Protein 8QZU (pdb70)

Foldseek 3Di:
DDWAWDDQPQKTKIKDWAADEAEEEEAEAQLDFQCVQPVVLVVVPRDYHGYMTIDFFLDDPMDGDLDQDDLVSRLVSSVRRCVVVVRFQHEYEAAELRLCSVLLNLLPVVRNYAAYEYALYAQAQPDPLQLVVLVVVLVCLVPPQLVVLVVCVVQFKDPVLVVVCPPVRSVVSSVCSVPPGSSSSSSSRSVCRHPGGCLVSQLRHDHAYEYEAEPRERNRHCVRSVVSQVRHPPYHYDYDPIYSSCCVSPVPVVSVVCCVRPVDD

Structure (mmCIF, N/CA/C/O backbone):
data_8QZU
#
_entry.id   8QZU
#
_cell.length_a   48.830
_cell.length_b   68.540
_cell.length_c   75.480
_cell.angle_alpha   90.00
_cell.angle_beta   98.11
_cell.angle_gamma   90.00
#
_symmetry.space_group_name_H-M   'C 1 2 1'
#
loop_
_entity.id
_entity.type
_entity.pdbx_description
1 polymer Carboxylesterase
2 non-polymer 'ACETATE ION'
3 water water
#
loop_
_atom_site.group_PDB
_atom_site.id
_atom_site.type_symbol
_atom_site.label_atom_id
_atom_site.label_alt_id
_atom_site.label_comp_id
_atom_site.label_asym_id
_atom_site.label_entity_id
_atom_site.label_seq_id
_atom_site.pdbx_PDB_ins_code
_atom_site.Cartn_x
_atom_site.Cartn_y
_atom_site.Cartn_z
_atom_site.occupancy
_atom_site.B_iso_or_equiv
_atom_site.auth_seq_id
_atom_site.auth_comp_id
_atom_site.auth_asym_id
_atom_site.auth_atom_id
_atom_site.pdbx_PDB_model_num
ATOM 1 N N . GLY A 1 3 ? 25.654 -1.172 28.004 1.00 28.93 3 GLY A N 1
ATOM 2 C CA . GLY A 1 3 ? 24.255 -1.571 28.056 1.00 28.86 3 GLY A CA 1
ATOM 3 C C . GLY A 1 3 ? 24.108 -2.910 28.776 1.00 27.37 3 GLY A C 1
ATOM 4 O O . GLY A 1 3 ? 25.118 -3.530 29.096 1.00 30.73 3 GLY A O 1
ATOM 5 N N . SER A 1 4 ? 22.863 -3.344 29.026 1.00 25.55 4 SER A N 1
ATOM 6 C CA . SER A 1 4 ? 22.612 -4.660 29.586 1.00 28.63 4 SER A CA 1
ATOM 7 C C . SER A 1 4 ? 21.370 -5.318 28.965 1.00 27.42 4 SER A C 1
ATOM 8 O O . SER A 1 4 ? 20.441 -4.642 28.515 1.00 21.36 4 SER A O 1
ATOM 11 N N . MET A 1 5 ? 21.413 -6.661 28.934 1.00 29.71 5 MET A N 1
ATOM 12 C CA . MET A 1 5 ? 20.272 -7.532 28.659 1.00 27.86 5 MET A CA 1
ATOM 13 C C . MET A 1 5 ? 19.850 -8.091 30.006 1.00 26.13 5 MET A C 1
ATOM 14 O O . MET A 1 5 ? 20.681 -8.586 30.768 1.00 26.96 5 MET A O 1
ATOM 19 N N . ASN A 1 6 ? 18.558 -8.043 30.286 1.00 23.52 6 ASN A N 1
ATOM 20 C CA . ASN A 1 6 ? 18.043 -8.426 31.594 1.00 22.74 6 ASN A CA 1
ATOM 21 C C . ASN A 1 6 ? 16.771 -9.228 31.427 1.00 23.40 6 ASN A C 1
ATOM 22 O O . ASN A 1 6 ? 16.251 -9.290 30.321 1.00 22.26 6 ASN A O 1
ATOM 27 N N . LYS A 1 7 ? 16.324 -9.836 32.529 1.00 22.62 7 LYS A N 1
ATOM 28 C CA . LYS A 1 7 ? 15.087 -10.597 32.566 1.00 25.19 7 LYS A CA 1
ATOM 29 C C . LYS A 1 7 ? 14.317 -10.244 33.835 1.00 24.60 7 LYS A C 1
ATOM 30 O O . LYS A 1 7 ? 14.906 -9.976 34.886 1.00 26.56 7 LYS A O 1
ATOM 36 N N . VAL A 1 8 ? 12.999 -10.246 33.711 1.00 21.07 8 VAL A N 1
ATOM 37 C CA . VAL A 1 8 ? 12.090 -10.120 34.839 1.00 20.87 8 VAL A CA 1
ATOM 38 C C . VAL A 1 8 ? 10.932 -11.113 34.692 1.00 23.74 8 VAL A C 1
ATOM 39 O O . VAL A 1 8 ? 10.402 -11.268 33.584 1.00 22.18 8 VAL A O 1
ATOM 43 N N . LYS A 1 9 ? 10.627 -11.867 35.778 1.00 24.76 9 LYS A N 1
ATOM 44 C CA . LYS A 1 9 ? 9.524 -12.808 35.691 1.00 26.20 9 LYS A CA 1
ATOM 45 C C . LYS A 1 9 ? 8.194 -12.074 35.857 1.00 25.02 9 LYS A C 1
ATOM 46 O O . LYS A 1 9 ? 8.030 -11.264 36.757 1.00 25.09 9 LYS A O 1
ATOM 52 N N . VAL A 1 10 ? 7.247 -12.340 34.942 1.00 23.16 10 VAL A N 1
ATOM 53 C CA . VAL A 1 10 ? 5.935 -11.723 34.978 1.00 23.38 10 VAL A CA 1
ATOM 54 C C . VAL A 1 10 ? 4.915 -12.827 34.719 1.00 24.49 10 VAL A C 1
ATOM 55 O O . VAL A 1 10 ? 4.775 -13.277 33.591 1.00 22.50 10 VAL A O 1
ATOM 59 N N . GLY A 1 11 ? 4.301 -13.353 35.805 1.00 27.04 11 GLY A N 1
ATOM 60 C CA . GLY A 1 11 ? 3.482 -14.564 35.730 1.00 30.50 11 GLY A CA 1
ATOM 61 C C . GLY A 1 11 ? 4.250 -15.732 35.100 1.00 36.82 11 GLY A C 1
ATOM 62 O O . GLY A 1 11 ? 5.343 -16.075 35.564 1.00 37.57 11 GLY A O 1
ATOM 63 N N . ASP A 1 12 ? 3.742 -16.302 34.019 1.00 37.64 12 ASP A N 1
ATOM 64 C CA . ASP A 1 12 ? 4.444 -17.432 33.357 1.00 57.76 12 ASP A CA 1
ATOM 65 C C . ASP A 1 12 ? 5.549 -16.972 32.402 1.00 34.49 12 ASP A C 1
ATOM 66 O O . ASP A 1 12 ? 6.184 -17.841 31.794 1.00 35.78 12 ASP A O 1
ATOM 71 N N . ALA A 1 13 ? 5.793 -15.662 32.287 1.00 27.81 13 ALA A N 1
ATOM 72 C CA . ALA A 1 13 ? 6.732 -15.189 31.268 1.00 21.75 13 ALA A CA 1
ATOM 73 C C . ALA A 1 13 ? 8.059 -14.792 31.909 1.00 19.51 13 ALA A C 1
ATOM 74 O O . ALA A 1 13 ? 8.068 -14.273 33.024 1.00 25.41 13 ALA A O 1
ATOM 76 N N . GLN A 1 14 ? 9.146 -15.008 31.152 1.00 20.62 14 GLN A N 1
ATOM 77 C CA . GLN A 1 14 ? 10.477 -14.471 31.501 1.00 23.76 14 GLN A CA 1
ATOM 78 C C . GLN A 1 14 ? 10.664 -13.348 30.468 1.00 18.61 14 GLN A C 1
ATOM 79 O O . GLN A 1 14 ? 10.959 -13.665 29.313 1.00 20.53 14 GLN A O 1
ATOM 85 N N . VAL A 1 15 ? 10.490 -12.117 30.900 1.00 19.69 15 VAL A N 1
ATOM 86 C CA . VAL A 1 15 ? 10.477 -10.980 30.011 1.00 17.64 15 VAL A CA 1
ATOM 87 C C . VAL A 1 15 ? 11.887 -10.417 29.840 1.00 16.67 15 VAL A C 1
ATOM 88 O O . VAL A 1 15 ? 12.505 -9.973 30.810 1.00 20.40 15 VAL A O 1
ATOM 92 N N . SER A 1 16 ? 12.402 -10.504 28.604 1.00 18.28 16 SER A N 1
ATOM 93 C CA . SER A 1 16 ? 13.695 -9.953 28.246 1.00 17.61 16 SER A CA 1
ATOM 94 C C . SER A 1 16 ? 13.583 -8.457 27.995 1.00 16.66 16 SER A C 1
ATOM 95 O O . SER A 1 16 ? 12.611 -8.021 27.390 1.00 17.29 16 SER A O 1
ATOM 98 N N . TYR A 1 17 ? 14.543 -7.693 28.516 1.00 16.25 17 TYR A N 1
ATOM 99 C CA . TYR A 1 17 ? 14.577 -6.267 28.236 1.00 16.12 17 TYR A CA 1
ATOM 100 C C . TYR A 1 17 ? 16.005 -5.750 28.252 1.00 16.35 17 TYR A C 1
ATOM 101 O O . TYR A 1 17 ? 16.867 -6.253 28.953 1.00 17.72 17 TYR A O 1
ATOM 110 N N . CYS A 1 18 ? 16.218 -4.740 27.405 1.00 15.21 18 CYS A N 1
ATOM 111 C CA . CYS A 1 18 ? 17.484 -4.029 27.310 1.00 16.12 18 CYS A CA 1
ATOM 112 C C . CYS A 1 18 ? 17.429 -2.736 28.132 1.00 15.87 18 CYS A C 1
ATOM 113 O O . CYS A 1 18 ? 16.374 -2.108 28.187 1.00 14.54 18 CYS A O 1
ATOM 116 N N . ILE A 1 19 ? 18.572 -2.344 28.716 1.00 15.85 19 ILE A N 1
ATOM 117 C CA . ILE A 1 19 ? 18.750 -1.035 29.316 1.00 14.78 19 ILE A CA 1
ATOM 118 C C . ILE A 1 19 ? 20.009 -0.407 28.709 1.00 14.93 19 ILE A C 1
ATOM 119 O O . ILE A 1 19 ? 21.059 -1.042 28.695 1.00 17.47 19 ILE A O 1
ATOM 124 N N . ASP A 1 20 ? 19.912 0.844 28.257 1.00 14.91 20 ASP A N 1
ATOM 125 C CA . ASP A 1 20 ? 21.065 1.516 27.675 1.00 15.97 20 ASP A CA 1
ATOM 126 C C . ASP A 1 20 ? 20.923 3.004 27.975 1.00 15.58 20 ASP A C 1
ATOM 127 O O . ASP A 1 20 ? 19.841 3.557 27.918 1.00 18.89 20 ASP A O 1
ATOM 132 N N . GLY A 1 21 ? 22.018 3.689 28.230 1.00 15.68 21 GLY A N 1
ATOM 133 C CA . GLY A 1 21 ? 21.945 5.123 28.364 1.00 16.03 21 GLY A CA 1
ATOM 134 C C . GLY A 1 21 ? 21.930 5.604 29.804 1.00 16.62 21 GLY A C 1
ATOM 135 O O . GLY A 1 21 ? 22.091 4.832 30.744 1.00 20.19 21 GLY A O 1
ATOM 136 N N . LYS A 1 22 ? 21.671 6.896 29.903 1.00 15.95 22 LYS A N 1
ATOM 137 C CA . LYS A 1 22 ? 21.701 7.602 31.197 1.00 17.56 22 LYS A CA 1
ATOM 138 C C . LYS A 1 22 ? 20.738 8.771 31.063 1.00 16.82 22 LYS A C 1
ATOM 139 O O . LYS A 1 22 ? 20.583 9.307 29.942 1.00 17.63 22 LYS A O 1
ATOM 145 N N . GLY A 1 23 ? 20.079 9.141 32.147 1.00 18.69 23 GLY A N 1
ATOM 146 C CA . GLY A 1 23 ? 19.081 10.180 32.142 1.00 18.40 23 GLY A CA 1
ATOM 147 C C . GLY A 1 23 ? 17.701 9.662 32.509 1.00 16.20 23 GLY A C 1
ATOM 148 O O . GLY A 1 23 ? 17.541 8.510 32.877 1.00 17.52 23 GLY A O 1
ATOM 149 N N . PRO A 1 24 ? 16.675 10.512 32.324 1.00 17.55 24 PRO A N 1
ATOM 150 C CA . PRO A 1 24 ? 15.304 10.130 32.584 1.00 18.23 24 PRO A CA 1
ATOM 151 C C . PRO A 1 24 ? 14.834 8.998 31.671 1.00 15.91 24 PRO A C 1
ATOM 152 O O . PRO A 1 24 ? 15.367 8.732 30.596 1.00 15.98 24 PRO A O 1
ATOM 156 N N . GLY A 1 25 ? 13.795 8.312 32.121 1.00 16.32 25 GLY A N 1
ATOM 157 C CA . GLY A 1 25 ? 13.390 7.063 31.481 1.00 15.24 25 GLY A CA 1
ATOM 158 C C . GLY A 1 25 ? 12.653 7.260 30.153 1.00 13.87 25 GLY A C 1
ATOM 159 O O . GLY A 1 25 ? 11.770 8.086 30.030 1.00 14.44 25 GLY A O 1
ATOM 160 N N . LEU A 1 26 ? 12.996 6.388 29.205 1.00 12.49 26 LEU A N 1
ATOM 161 C CA . LEU A 1 26 ? 12.324 6.305 27.917 1.00 13.14 26 LEU A CA 1
ATOM 162 C C . LEU A 1 26 ? 12.087 4.830 27.644 1.00 13.15 26 LEU A C 1
ATOM 163 O O . LEU A 1 26 ? 13.053 4.085 27.501 1.00 14.93 26 LEU A O 1
ATOM 168 N N . VAL A 1 27 ? 10.818 4.429 27.572 1.00 12.70 27 VAL A N 1
ATOM 169 C CA . VAL A 1 27 ? 10.461 3.038 27.354 1.00 14.08 27 VAL A CA 1
ATOM 170 C C . VAL A 1 27 ? 9.895 2.911 25.922 1.00 12.42 27 VAL A C 1
ATOM 171 O O . VAL A 1 27 ? 8.939 3.565 25.632 1.00 13.64 27 VAL A O 1
ATOM 175 N N . LEU A 1 28 ? 10.553 2.045 25.140 1.00 12.28 28 LEU A N 1
ATOM 176 C CA . LEU A 1 28 ? 10.205 1.849 23.722 1.00 12.89 28 LEU A CA 1
ATOM 177 C C . LEU A 1 28 ? 9.505 0.498 23.560 1.00 13.75 28 LEU A C 1
ATOM 178 O O . LEU A 1 28 ? 10.030 -0.512 23.996 1.00 11.91 28 LEU A O 1
ATOM 183 N N . VAL A 1 29 ? 8.304 0.520 22.967 1.00 12.48 29 VAL A N 1
ATOM 184 C CA . VAL A 1 29 ? 7.463 -0.646 22.872 1.00 12.48 29 VAL A CA 1
ATOM 185 C C . VAL A 1 29 ? 7.275 -0.990 21.389 1.00 11.13 29 VAL A C 1
ATOM 186 O O . VAL A 1 29 ? 6.613 -0.258 20.664 1.00 12.47 29 VAL A O 1
ATOM 190 N N . HIS A 1 30 ? 7.748 -2.173 21.029 1.00 12.48 30 HIS A N 1
ATOM 191 C CA . HIS A 1 30 ? 7.687 -2.649 19.649 1.00 13.56 30 HIS A CA 1
ATOM 192 C C . HIS A 1 30 ? 6.276 -3.060 19.234 1.00 12.31 30 HIS A C 1
ATOM 193 O O . HIS A 1 30 ? 5.359 -3.155 20.038 1.00 11.60 30 HIS A O 1
ATOM 200 N N . GLY A 1 31 ? 6.145 -3.321 17.909 1.00 12.41 31 GLY A N 1
ATOM 201 C CA . GLY A 1 31 ? 4.908 -3.789 17.334 1.00 12.90 31 GLY A CA 1
ATOM 202 C C . GLY A 1 31 ? 4.981 -5.238 16.887 1.00 12.45 31 GLY A C 1
ATOM 203 O O . GLY A 1 31 ? 5.846 -5.993 17.323 1.00 12.67 31 GLY A O 1
ATOM 204 N N . THR A 1 32 ? 4.027 -5.589 16.007 1.00 12.31 32 THR A N 1
ATOM 205 C CA . THR A 1 32 ? 3.807 -6.963 15.611 1.00 12.37 32 THR A CA 1
ATOM 206 C C . THR A 1 32 ? 4.999 -7.504 14.839 1.00 12.47 32 THR A C 1
ATOM 207 O O . THR A 1 32 ? 5.400 -6.948 13.817 1.00 13.56 32 THR A O 1
ATOM 211 N N . GLY A 1 33 ? 5.563 -8.618 15.300 1.00 13.06 33 GLY A N 1
ATOM 212 C CA . GLY A 1 33 ? 6.697 -9.229 14.647 1.00 14.02 33 GLY A CA 1
ATOM 213 C C . GLY A 1 33 ? 8.028 -8.525 14.905 1.00 15.45 33 GLY A C 1
ATOM 214 O O . GLY A 1 33 ? 9.076 -9.001 14.482 1.00 19.42 33 GLY A O 1
ATOM 215 N N . GLY A 1 34 ? 7.990 -7.396 15.600 1.00 15.23 34 GLY A N 1
ATOM 216 C CA . GLY A 1 34 ? 9.179 -6.642 15.887 1.00 16.46 34 GLY A CA 1
ATOM 217 C C . GLY A 1 34 ? 9.809 -7.039 17.202 1.00 15.40 34 GLY A C 1
ATOM 218 O O . GLY A 1 34 ? 9.219 -7.781 17.979 1.00 16.01 34 GLY A O 1
ATOM 219 N N . ASP A 1 35 ? 10.985 -6.504 17.460 1.00 14.91 35 ASP A N 1
ATOM 220 C CA . ASP A 1 35 ? 11.601 -6.680 18.762 1.00 14.66 35 ASP A CA 1
ATOM 221 C C . ASP A 1 35 ? 12.467 -5.468 19.055 1.00 14.71 35 ASP A C 1
ATOM 222 O O . ASP A 1 35 ? 12.566 -4.534 18.261 1.00 14.93 35 ASP A O 1
ATOM 227 N N . SER A 1 36 ? 13.084 -5.486 20.224 1.00 15.48 36 SER A N 1
ATOM 228 C CA . SER A 1 36 ? 13.890 -4.409 20.734 1.00 15.73 36 SER A CA 1
ATOM 229 C C . SER A 1 36 ? 15.027 -4.027 19.790 1.00 15.93 36 SER A C 1
ATOM 230 O O . SER A 1 36 ? 15.360 -2.858 19.662 1.00 17.38 36 SER A O 1
ATOM 233 N N . GLU A 1 37 ? 15.610 -5.027 19.143 1.00 14.32 37 GLU A N 1
ATOM 234 C CA . GLU A 1 37 ? 16.727 -4.778 18.239 1.00 16.29 37 GLU A CA 1
ATOM 235 C C . GLU A 1 37 ? 16.243 -4.271 16.877 1.00 15.37 37 GLU A C 1
ATOM 236 O O . GLU A 1 37 ? 16.740 -3.268 16.399 1.00 16.71 37 GLU A O 1
ATOM 242 N N . THR A 1 38 ? 15.296 -4.979 16.240 1.00 16.60 38 THR A N 1
ATOM 243 C CA . THR A 1 38 ? 14.930 -4.662 14.876 1.00 17.08 38 THR A CA 1
ATOM 244 C C . THR A 1 38 ? 14.207 -3.325 14.849 1.00 16.72 38 THR A C 1
ATOM 245 O O . THR A 1 38 ? 14.290 -2.634 13.848 1.00 20.03 38 THR A O 1
ATOM 249 N N . ASN A 1 39 ? 13.499 -2.964 15.916 1.00 16.04 39 ASN A N 1
ATOM 250 C CA . ASN A 1 39 ? 12.708 -1.720 15.844 1.00 17.28 39 ASN A CA 1
ATOM 251 C C . ASN A 1 39 ? 13.523 -0.515 16.299 1.00 15.86 39 ASN A C 1
ATOM 252 O O . ASN A 1 39 ? 13.306 0.548 15.758 1.00 18.00 39 ASN A O 1
ATOM 257 N N . TRP A 1 40 ? 14.478 -0.712 17.217 1.00 15.19 40 TRP A N 1
ATOM 258 C CA . TRP A 1 40 ? 15.087 0.444 17.861 1.00 14.82 40 TRP A CA 1
ATOM 259 C C . TRP A 1 40 ? 16.610 0.452 17.843 1.00 15.53 40 TRP A C 1
ATOM 260 O O . TRP A 1 40 ? 17.203 1.477 18.178 1.00 16.56 40 TRP A O 1
ATOM 271 N N . GLY A 1 41 ? 17.252 -0.666 17.532 1.00 15.74 41 GLY A N 1
ATOM 272 C CA . GLY A 1 41 ? 18.684 -0.765 17.731 1.00 16.39 41 GLY A CA 1
ATOM 273 C C . GLY A 1 41 ? 19.466 0.321 16.995 1.00 16.66 41 GLY A C 1
ATOM 274 O O . GLY A 1 41 ? 20.422 0.880 17.504 1.00 18.77 41 GLY A O 1
ATOM 275 N N . HIS A 1 42 ? 19.055 0.632 15.765 1.00 16.06 42 HIS A N 1
ATOM 276 C CA . HIS A 1 42 ? 19.739 1.615 14.936 1.00 18.53 42 HIS A CA 1
ATOM 277 C C . HIS A 1 42 ? 19.569 3.050 15.462 1.00 17.75 42 HIS A C 1
ATOM 278 O O . HIS A 1 42 ? 20.362 3.923 15.084 1.00 21.01 42 HIS A O 1
ATOM 285 N N . LEU A 1 43 ? 18.550 3.297 16.291 1.00 16.96 43 LEU A N 1
ATOM 286 C CA . LEU A 1 43 ? 18.307 4.625 16.855 1.00 16.35 43 LEU A CA 1
ATOM 287 C C . LEU A 1 43 ? 19.150 4.881 18.101 1.00 16.39 43 LEU A C 1
ATOM 288 O O . LEU A 1 43 ? 19.255 6.032 18.499 1.00 17.22 43 LEU A O 1
ATOM 293 N N . MET A 1 44 ? 19.669 3.823 18.745 1.00 16.63 44 MET A N 1
ATOM 294 C CA . MET A 1 44 ? 20.206 3.948 20.083 1.00 16.02 44 MET A CA 1
ATOM 295 C C . MET A 1 44 ? 21.276 5.024 20.226 1.00 16.64 44 MET A C 1
ATOM 296 O O . MET A 1 44 ? 21.231 5.791 21.217 1.00 17.03 44 MET A O 1
ATOM 301 N N . PRO A 1 45 ? 22.242 5.166 19.299 1.00 18.02 45 PRO A N 1
ATOM 302 C CA . PRO A 1 45 ? 23.275 6.187 19.487 1.00 19.11 45 PRO A CA 1
ATOM 303 C C . PRO A 1 45 ? 22.748 7.609 19.609 1.00 18.73 45 PRO A C 1
ATOM 304 O O . PRO A 1 45 ? 23.405 8.493 20.167 1.00 21.47 45 PRO A O 1
ATOM 308 N N . ALA A 1 46 ? 21.556 7.830 19.068 1.00 19.02 46 ALA A N 1
ATOM 309 C CA . ALA A 1 46 ? 20.969 9.145 19.069 1.00 18.10 46 ALA A CA 1
ATOM 310 C C . ALA A 1 46 ? 20.035 9.386 20.237 1.00 16.58 46 ALA A C 1
ATOM 311 O O . ALA A 1 46 ? 19.481 10.476 20.333 1.00 18.49 46 ALA A O 1
ATOM 313 N N . LEU A 1 47 ? 19.821 8.380 21.090 1.00 15.99 47 LEU A N 1
ATOM 314 C CA . LEU A 1 47 ? 18.952 8.480 22.272 1.00 16.42 47 LEU A CA 1
ATOM 315 C C . LEU A 1 47 ? 19.707 8.381 23.600 1.00 14.46 47 LEU A C 1
ATOM 316 O O . LEU A 1 47 ? 19.244 8.938 24.583 1.00 15.49 47 LEU A O 1
ATOM 321 N N . THR A 1 48 ? 20.789 7.601 23.672 1.00 15.93 48 THR A N 1
ATOM 322 C CA . THR A 1 48 ? 21.302 7.181 24.968 1.00 16.20 48 THR A CA 1
ATOM 323 C C . THR A 1 48 ? 22.099 8.241 25.704 1.00 15.64 48 THR A C 1
ATOM 324 O O . THR A 1 48 ? 22.427 8.002 26.874 1.00 17.15 48 THR A O 1
ATOM 328 N N . ASN A 1 49 ? 22.370 9.381 25.102 1.00 16.08 49 ASN A N 1
ATOM 329 C CA . ASN A 1 49 ? 22.957 10.492 25.841 1.00 17.47 49 ASN A CA 1
ATOM 330 C C . ASN A 1 49 ? 21.905 11.356 26.516 1.00 16.54 49 ASN A C 1
ATOM 331 O O . ASN A 1 49 ? 22.271 12.101 27.425 1.00 22.06 49 ASN A O 1
ATOM 336 N N . ASP A 1 50 ? 20.622 11.192 26.214 1.00 16.26 50 ASP A N 1
ATOM 337 C CA . ASP A 1 50 ? 19.554 12.019 26.761 1.00 15.54 50 ASP A CA 1
ATOM 338 C C . ASP A 1 50 ? 18.589 11.225 27.656 1.00 14.58 50 ASP A C 1
ATOM 339 O O . ASP A 1 50 ? 17.926 11.829 28.484 1.00 17.43 50 ASP A O 1
ATOM 344 N N . TRP A 1 51 ? 18.506 9.910 27.485 1.00 14.23 51 TRP A N 1
ATOM 345 C CA . TRP A 1 51 ? 17.584 9.081 28.253 1.00 14.32 51 TRP A CA 1
ATOM 346 C C . TRP A 1 51 ? 18.249 7.784 28.640 1.00 13.74 51 TRP A C 1
ATOM 347 O O . TRP A 1 51 ? 19.121 7.284 27.937 1.00 13.85 51 TRP A O 1
ATOM 358 N N . THR A 1 52 ? 17.758 7.243 29.770 1.00 14.62 52 THR A N 1
ATOM 359 C CA . THR A 1 52 ? 17.932 5.819 30.045 1.00 14.60 52 THR A CA 1
ATOM 360 C C . THR A 1 52 ? 16.841 5.079 29.277 1.00 12.99 52 THR A C 1
ATOM 361 O O . THR A 1 52 ? 15.676 5.257 29.568 1.00 13.16 52 THR A O 1
ATOM 365 N N . VAL A 1 53 ? 17.253 4.378 28.200 1.00 12.85 53 VAL A N 1
ATOM 366 C CA . VAL A 1 53 ? 16.325 3.741 27.291 1.00 13.42 53 VAL A CA 1
ATOM 367 C C . VAL A 1 53 ? 16.097 2.292 27.680 1.00 12.97 53 VAL A C 1
ATOM 368 O O . VAL A 1 53 ? 17.071 1.539 27.810 1.00 13.13 53 VAL A O 1
ATOM 372 N N . VAL A 1 54 ? 14.820 1.956 27.840 1.00 12.28 54 VAL A N 1
ATOM 373 C CA . VAL A 1 54 ? 14.439 0.602 28.229 1.00 12.45 54 VAL A CA 1
ATOM 374 C C . VAL A 1 54 ? 13.634 0.010 27.077 1.00 12.24 54 VAL A C 1
ATOM 375 O O . VAL A 1 54 ? 12.669 0.632 26.642 1.00 12.29 54 VAL A O 1
ATOM 379 N N . ARG A 1 55 ? 14.055 -1.174 26.629 1.00 12.14 55 ARG A N 1
ATOM 380 C CA . ARG A 1 55 ? 13.432 -1.832 25.464 1.00 11.77 55 ARG A CA 1
ATOM 381 C C . ARG A 1 55 ? 12.995 -3.238 25.869 1.00 12.72 55 ARG A C 1
ATOM 382 O O . ARG A 1 55 ? 13.777 -4.191 25.737 1.00 14.67 55 ARG A O 1
ATOM 390 N N . PRO A 1 56 ? 11.740 -3.400 26.288 1.00 12.54 56 PRO A N 1
ATOM 391 C CA . PRO A 1 56 ? 11.257 -4.725 26.547 1.00 13.05 56 PRO A CA 1
ATOM 392 C C . PRO A 1 56 ? 10.753 -5.476 25.314 1.00 13.30 56 PRO A C 1
ATOM 393 O O . PRO A 1 56 ? 10.263 -4.862 24.418 1.00 13.45 56 PRO A O 1
ATOM 397 N N . ASP A 1 57 ? 10.979 -6.764 25.312 1.00 14.05 57 ASP A N 1
ATOM 398 C CA . ASP A 1 57 ? 10.363 -7.656 24.340 1.00 13.83 57 ASP A CA 1
ATOM 399 C C . ASP A 1 57 ? 9.180 -8.373 24.977 1.00 12.78 57 ASP A C 1
ATOM 400 O O . ASP A 1 57 ? 9.335 -9.086 25.979 1.00 15.59 57 ASP A O 1
ATOM 405 N N . TYR A 1 58 ? 7.967 -8.063 24.540 1.00 13.33 58 TYR A N 1
ATOM 406 C CA . TYR A 1 58 ? 6.799 -8.722 25.117 1.00 13.43 58 TYR A CA 1
ATOM 407 C C . TYR A 1 58 ? 6.580 -10.072 24.435 1.00 13.59 58 TYR A C 1
ATOM 408 O O . TYR A 1 58 ? 7.256 -10.428 23.474 1.00 15.00 58 TYR A O 1
ATOM 417 N N . SER A 1 59 ? 5.634 -10.835 24.977 1.00 14.68 59 SER A N 1
ATOM 418 C CA . SER A 1 59 ? 5.391 -12.194 24.507 1.00 15.65 59 SER A CA 1
ATOM 419 C C . SER A 1 59 ? 5.329 -12.273 22.988 1.00 15.53 59 SER A C 1
ATOM 420 O O . SER A 1 59 ? 4.593 -11.512 22.377 1.00 16.01 59 SER A O 1
ATO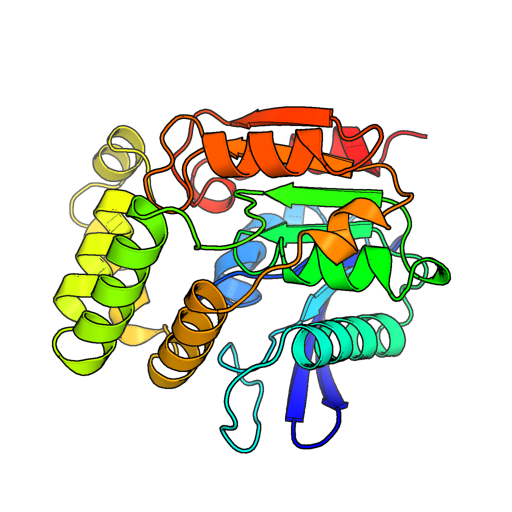M 423 N N . GLY A 1 60 ? 6.058 -13.252 22.460 1.00 15.44 60 GLY A N 1
ATOM 424 C CA . GLY A 1 60 ? 6.138 -13.498 21.036 1.00 15.48 60 GLY A CA 1
ATOM 425 C C . GLY A 1 60 ? 7.352 -12.894 20.328 1.00 15.84 60 GLY A C 1
ATOM 426 O O . GLY A 1 60 ? 7.604 -13.231 19.175 1.00 16.69 60 GLY A O 1
ATOM 427 N N . SER A 1 61 ? 8.126 -12.049 21.024 1.00 15.77 61 SER A N 1
ATOM 428 C CA . SER A 1 61 ? 9.253 -11.364 20.429 1.00 16.46 61 SER A CA 1
ATOM 429 C C . SER A 1 61 ? 10.527 -11.588 21.241 1.00 17.62 61 SER A C 1
ATOM 430 O O . SER A 1 61 ? 10.535 -11.837 22.455 1.00 19.51 61 SER A O 1
ATOM 433 N N . GLY A 1 62 ? 11.648 -11.526 20.513 1.00 18.39 62 GLY A N 1
ATOM 434 C CA . GLY A 1 62 ? 12.959 -11.567 21.133 1.00 21.00 62 GLY A CA 1
ATOM 435 C C . GLY A 1 62 ? 13.206 -12.907 21.818 1.00 22.61 62 GLY A C 1
ATOM 436 O O . GLY A 1 62 ? 12.752 -13.942 21.335 1.00 24.53 62 GLY A O 1
ATOM 437 N N . ILE A 1 63 ? 13.915 -12.888 22.956 1.00 23.20 63 ILE A N 1
ATOM 438 C CA . ILE A 1 63 ? 14.164 -14.138 23.636 1.00 23.15 63 ILE A CA 1
ATOM 439 C C . ILE A 1 63 ? 13.210 -14.281 24.819 1.00 21.90 63 ILE A C 1
ATOM 440 O O . ILE A 1 63 ? 13.340 -15.215 25.609 1.00 30.56 63 ILE A O 1
ATOM 445 N N . THR A 1 64 ? 12.210 -13.406 24.902 1.00 21.74 64 THR A N 1
ATOM 446 C CA . THR A 1 64 ? 11.165 -13.528 25.904 1.00 18.77 64 THR A CA 1
ATOM 447 C C . THR A 1 64 ? 10.494 -14.884 25.774 1.00 22.82 64 THR A C 1
ATOM 448 O O . THR A 1 64 ? 10.157 -15.303 24.677 1.00 24.92 64 THR A O 1
ATOM 452 N N . SER A 1 65 ? 10.323 -15.550 26.907 1.00 24.13 65 SER A N 1
ATOM 453 C CA . SER A 1 65 ? 9.789 -16.906 26.935 1.00 25.14 65 SER A CA 1
ATOM 454 C C . SER A 1 65 ? 8.500 -16.921 27.751 1.00 22.67 65 SER A C 1
ATOM 455 O O . SER A 1 65 ? 8.346 -16.154 28.693 1.00 24.56 65 SER A O 1
ATOM 458 N N . ASP A 1 66 ? 7.575 -17.812 27.401 1.00 22.54 66 ASP A N 1
ATOM 459 C CA . ASP A 1 66 ? 6.348 -17.926 28.164 1.00 22.22 66 ASP A CA 1
ATOM 460 C C . ASP A 1 66 ? 5.731 -19.304 27.911 1.00 26.16 66 ASP A C 1
ATOM 461 O O . ASP A 1 66 ? 6.384 -20.157 27.300 1.00 28.65 66 ASP A O 1
ATOM 466 N N . GLU A 1 67 ? 4.484 -19.487 28.314 1.00 25.88 67 GLU A N 1
ATOM 467 C CA . GLU A 1 67 ? 3.825 -20.807 28.112 1.00 28.75 67 GLU A CA 1
ATOM 468 C C . GLU A 1 67 ? 2.921 -20.844 26.874 1.00 26.54 67 GLU A C 1
ATOM 469 O O . GLU A 1 67 ? 2.129 -21.770 26.769 1.00 28.02 67 GLU A O 1
ATOM 475 N N . GLY A 1 68 ? 3.002 -19.832 26.009 1.00 23.36 68 GLY A N 1
ATOM 476 C CA . GLY A 1 68 ? 2.286 -19.927 24.721 1.00 21.31 68 GLY A CA 1
ATOM 477 C C . GLY A 1 68 ? 0.823 -19.533 24.718 1.00 19.85 68 GLY A C 1
ATOM 478 O O . GLY A 1 68 ? 0.172 -19.768 23.702 1.00 22.02 68 GLY A O 1
ATOM 479 N N . LYS A 1 69 ? 0.311 -18.963 25.799 1.00 19.86 69 LYS A N 1
ATOM 480 C CA . LYS A 1 69 ? -1.101 -18.595 25.872 1.00 20.06 69 LYS A CA 1
ATOM 481 C C . LYS A 1 69 ? -1.432 -17.478 24.866 1.00 17.81 69 LYS A C 1
ATOM 482 O O . LYS A 1 69 ? -0.592 -16.623 24.586 1.00 18.77 69 LYS A O 1
ATOM 488 N N . GLN A 1 70 ? -2.704 -17.400 24.459 1.00 18.18 70 GLN A N 1
ATOM 489 C CA . GLN A 1 70 ? -3.168 -16.280 23.652 1.00 17.90 70 GLN A CA 1
ATOM 490 C C . GLN A 1 70 ? -2.969 -14.986 24.429 1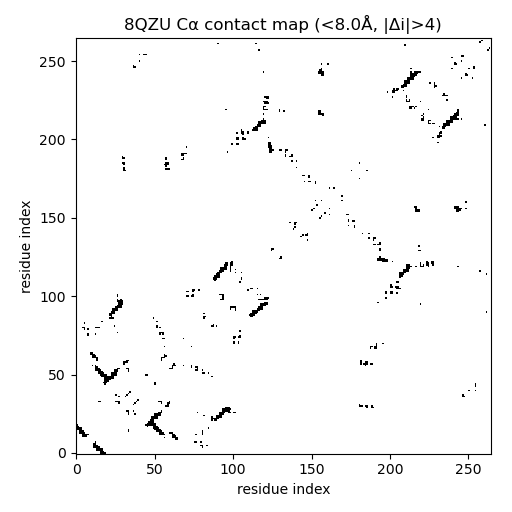.00 16.32 70 GLN A C 1
ATOM 491 O O . GLN A 1 70 ? -3.117 -14.952 25.638 1.00 19.23 70 GLN A O 1
ATOM 497 N N . LEU A 1 71 ? -2.615 -13.930 23.721 1.00 15.21 71 LEU A N 1
ATOM 498 C CA . LEU A 1 71 ? -2.230 -12.679 24.329 1.00 15.06 71 LEU A CA 1
ATOM 499 C C . LEU A 1 71 ? -3.433 -11.849 24.792 1.00 14.81 71 LEU A C 1
ATOM 500 O O . LEU A 1 71 ? -4.526 -11.906 24.264 1.00 17.01 71 LEU A O 1
ATOM 505 N N . GLU A 1 72 ? -3.179 -11.091 25.854 1.00 15.77 72 GLU A N 1
ATOM 506 C CA . GLU A 1 72 ? -4.162 -10.169 26.392 1.00 17.19 72 GLU A CA 1
ATOM 507 C C . GLU A 1 72 ? -3.476 -8.833 26.665 1.00 15.81 72 GLU A C 1
ATOM 508 O O . GLU A 1 72 ? -2.365 -8.829 27.219 1.00 16.23 72 GLU A O 1
ATOM 514 N N . VAL A 1 73 ? -4.097 -7.719 26.226 1.00 15.31 73 VAL A N 1
ATOM 515 C CA . VAL A 1 73 ? -3.394 -6.446 26.278 1.00 15.43 73 VAL A CA 1
ATOM 516 C C . VAL A 1 73 ? -2.975 -6.111 27.712 1.00 15.75 73 VAL A C 1
ATOM 517 O O . VAL A 1 73 ? -1.911 -5.531 27.920 1.00 14.88 73 VAL A O 1
ATOM 521 N N . LYS A 1 74 ? -3.810 -6.400 28.714 1.00 15.87 74 LYS A N 1
ATOM 522 C CA . LYS A 1 74 ? -3.409 -6.059 30.082 1.00 18.07 74 LYS A CA 1
ATOM 523 C C . LYS A 1 74 ? -2.165 -6.825 30.530 1.00 15.83 74 LYS A C 1
ATOM 524 O O . LYS A 1 74 ? -1.343 -6.298 31.272 1.00 15.75 74 LYS A O 1
ATOM 530 N N . GLU A 1 75 ? -2.040 -8.071 30.126 1.00 16.04 75 GLU A N 1
ATOM 531 C CA . GLU A 1 75 ? -0.897 -8.884 30.467 1.00 15.78 75 GLU A CA 1
ATOM 532 C C . GLU A 1 75 ? 0.355 -8.325 29.799 1.00 16.28 75 GLU A C 1
ATOM 533 O O . GLU A 1 75 ? 1.437 -8.264 30.365 1.00 15.92 75 GLU A O 1
ATOM 539 N N . ILE A 1 76 ? 0.235 -7.935 28.515 1.00 15.74 76 ILE A N 1
ATOM 540 C CA . ILE A 1 76 ? 1.345 -7.359 27.759 1.00 15.85 76 ILE A CA 1
ATOM 541 C C . ILE A 1 76 ? 1.796 -6.029 28.377 1.00 15.61 76 ILE A C 1
ATOM 542 O O . ILE A 1 76 ? 2.980 -5.797 28.559 1.00 15.78 76 ILE A O 1
ATOM 547 N N . ALA A 1 77 ? 0.808 -5.193 28.745 1.00 14.39 77 ALA A N 1
ATOM 548 C CA . ALA A 1 77 ? 1.092 -3.954 29.434 1.00 13.93 77 ALA A CA 1
ATOM 549 C C . ALA A 1 77 ? 1.858 -4.243 30.732 1.00 15.32 77 ALA A C 1
ATOM 550 O O . ALA A 1 77 ? 2.816 -3.538 31.064 1.00 16.44 77 ALA A O 1
ATOM 552 N N . ALA A 1 78 ? 1.446 -5.303 31.462 1.00 15.04 78 ALA A N 1
ATOM 553 C CA . ALA A 1 78 ? 2.137 -5.609 32.710 1.00 15.69 78 ALA A CA 1
ATOM 554 C C . ALA A 1 78 ? 3.577 -6.043 32.496 1.00 15.21 78 ALA A C 1
ATOM 555 O O . ALA A 1 78 ? 4.449 -5.773 33.328 1.00 15.85 78 ALA A O 1
ATOM 557 N N . GLN A 1 79 ? 3.849 -6.740 31.385 1.00 15.11 79 GLN A N 1
ATOM 558 C CA . GLN A 1 79 ? 5.212 -7.120 31.048 1.00 13.95 79 GLN A CA 1
ATOM 559 C C . GLN A 1 79 ? 6.087 -5.881 30.861 1.00 14.46 79 GLN A C 1
ATOM 560 O O . GLN A 1 79 ? 7.216 -5.834 31.315 1.00 15.44 79 GLN A O 1
ATOM 566 N N . VAL A 1 80 ? 5.594 -4.909 30.064 1.00 14.14 80 VAL A N 1
ATOM 567 C CA . VAL A 1 80 ? 6.362 -3.700 29.815 1.00 13.97 80 VAL A CA 1
ATOM 568 C C . VAL A 1 80 ? 6.612 -2.946 31.131 1.00 14.29 80 VAL A C 1
ATOM 569 O O . VAL A 1 80 ? 7.704 -2.469 31.375 1.00 15.14 80 VAL A O 1
ATOM 573 N N . VAL A 1 81 ? 5.557 -2.831 31.923 1.00 13.80 81 VAL A N 1
ATOM 574 C CA . VAL A 1 81 ? 5.686 -2.119 33.191 1.00 14.36 81 VAL A CA 1
ATOM 575 C C . VAL A 1 81 ? 6.694 -2.787 34.139 1.00 15.59 81 VAL A C 1
ATOM 576 O O . VAL A 1 81 ? 7.509 -2.079 34.729 1.00 16.85 81 VAL A O 1
ATOM 580 N N . ALA A 1 82 ? 6.693 -4.122 34.184 1.00 16.16 82 ALA A N 1
ATOM 581 C CA . ALA A 1 82 ? 7.615 -4.830 35.056 1.00 16.86 82 ALA A CA 1
ATOM 582 C C . ALA A 1 82 ? 9.056 -4.571 34.644 1.00 16.59 82 ALA A C 1
ATOM 583 O O . ALA A 1 82 ? 9.942 -4.402 35.452 1.00 17.22 82 ALA A O 1
ATOM 585 N N . ALA A 1 83 ? 9.292 -4.496 33.326 1.00 15.99 83 ALA A N 1
ATOM 586 C CA . ALA A 1 83 ? 10.638 -4.226 32.838 1.00 17.07 83 ALA A CA 1
ATOM 587 C C . ALA A 1 83 ? 11.052 -2.808 33.224 1.00 16.63 83 ALA A C 1
ATOM 588 O O . ALA A 1 83 ? 12.179 -2.602 33.656 1.00 17.38 83 ALA A O 1
ATOM 590 N N . ALA A 1 84 ? 10.143 -1.821 33.046 1.00 15.85 84 ALA A N 1
ATOM 591 C CA . ALA A 1 84 ? 10.461 -0.435 33.348 1.00 17.50 84 ALA A CA 1
ATOM 592 C C . ALA A 1 84 ? 10.751 -0.273 34.842 1.00 18.21 84 ALA A C 1
ATOM 593 O O . ALA A 1 84 ? 11.643 0.466 35.254 1.00 17.63 84 ALA A O 1
ATOM 595 N N . GLU A 1 85 ? 9.935 -0.930 35.676 1.00 20.86 85 GLU A N 1
ATOM 596 C CA . GLU A 1 85 ? 10.116 -0.826 37.145 1.00 21.91 85 GLU A CA 1
ATOM 597 C C . GLU A 1 85 ? 11.424 -1.497 37.566 1.00 20.23 85 GLU A C 1
ATOM 598 O O . GLU A 1 85 ? 12.172 -0.940 38.397 1.00 19.90 85 GLU A O 1
ATOM 604 N N . ALA A 1 86 ? 11.745 -2.660 36.979 1.00 18.83 86 ALA A N 1
ATOM 605 C CA . ALA A 1 86 ? 12.995 -3.352 37.264 1.00 19.80 86 ALA A CA 1
ATOM 606 C C . ALA A 1 86 ? 14.194 -2.487 36.865 1.00 20.62 86 ALA A C 1
ATOM 607 O O . ALA A 1 86 ? 15.249 -2.539 37.476 1.00 22.05 86 ALA A O 1
ATOM 609 N N . ALA A 1 87 ? 14.040 -1.746 35.754 1.00 18.67 87 ALA A N 1
ATOM 610 C CA . ALA A 1 87 ? 15.085 -0.844 35.285 1.00 18.36 87 ALA A CA 1
ATOM 611 C C . ALA A 1 87 ? 15.216 0.446 36.093 1.00 19.50 87 ALA A C 1
ATOM 612 O O . ALA A 1 87 ? 16.183 1.178 35.961 1.00 19.84 87 ALA A O 1
ATOM 614 N N . ARG A 1 88 ? 14.261 0.676 36.998 1.00 18.92 88 ARG A N 1
ATOM 615 C CA . ARG A 1 88 ? 14.264 1.836 37.874 1.00 19.97 88 ARG A CA 1
ATOM 616 C C . ARG A 1 88 ? 14.175 3.156 37.120 1.00 19.55 88 ARG A C 1
ATOM 617 O O . ARG A 1 88 ? 14.829 4.125 37.492 1.00 20.04 88 ARG A O 1
ATOM 625 N N . VAL A 1 89 ? 13.297 3.199 36.107 1.00 17.41 89 VAL A N 1
ATOM 626 C CA . VAL A 1 89 ? 13.190 4.423 35.320 1.00 19.55 89 VAL A CA 1
ATOM 627 C C . VAL A 1 89 ? 11.880 5.177 35.497 1.00 19.34 89 VAL A C 1
ATOM 628 O O . VAL A 1 89 ? 11.508 6.017 34.698 1.00 18.25 89 VAL A O 1
ATOM 632 N N . VAL A 1 90 ? 11.232 4.978 36.645 1.00 20.74 90 VAL A N 1
ATOM 633 C CA . VAL A 1 90 ? 9.995 5.680 36.922 1.00 20.35 90 VAL A CA 1
ATOM 634 C C . VAL A 1 90 ? 10.307 7.091 37.391 1.00 20.16 90 VAL A C 1
ATOM 635 O O . VAL A 1 90 ? 11.166 7.257 38.276 1.00 22.23 90 VAL A O 1
ATOM 639 N N . PRO A 1 91 ? 9.581 8.143 36.956 1.00 20.64 91 PRO A N 1
ATOM 640 C CA . PRO A 1 91 ? 8.580 8.080 35.877 1.00 22.57 91 PRO A CA 1
ATOM 641 C C . PRO A 1 91 ? 9.204 8.123 34.488 1.00 18.23 91 PRO A C 1
ATOM 642 O O . PRO A 1 91 ? 10.224 8.766 34.306 1.00 19.36 91 PRO A O 1
ATOM 646 N N . PHE A 1 92 ? 8.563 7.486 33.501 1.00 16.57 92 PHE A N 1
ATOM 647 C CA . PHE A 1 92 ? 9.153 7.363 32.171 1.00 15.75 92 PHE A CA 1
ATOM 648 C C . PHE A 1 92 ? 8.199 7.928 31.126 1.00 14.68 92 PHE A C 1
ATOM 649 O O . PHE A 1 92 ? 6.997 7.933 31.264 1.00 15.12 92 PHE A O 1
ATOM 657 N N . ASP A 1 93 ? 8.811 8.323 29.993 1.00 15.36 93 ASP A N 1
ATOM 658 C CA . ASP A 1 93 ? 8.060 8.543 28.758 1.00 14.69 93 ASP A CA 1
ATOM 659 C C . ASP A 1 93 ? 7.927 7.194 28.059 1.00 14.48 93 ASP A C 1
ATOM 660 O O . ASP A 1 93 ? 8.758 6.331 28.232 1.00 14.68 93 ASP A O 1
ATOM 665 N N . LEU A 1 94 ? 6.829 7.068 27.297 1.00 13.60 94 LEU A N 1
ATOM 666 C CA . LEU A 1 94 ? 6.548 5.834 26.575 1.00 13.84 94 LEU A CA 1
ATOM 667 C C . LEU A 1 94 ? 6.461 6.139 25.094 1.00 13.14 94 LEU A C 1
ATOM 668 O O . LEU A 1 94 ? 5.823 7.120 24.737 1.00 15.08 94 LEU A O 1
ATOM 673 N N . VAL A 1 95 ? 7.051 5.261 24.274 1.00 12.58 95 VAL A N 1
ATOM 674 C CA . VAL A 1 95 ? 6.907 5.350 22.825 1.00 12.78 95 VAL A CA 1
ATOM 675 C C . VAL A 1 95 ? 6.445 3.997 22.317 1.00 12.29 95 VAL A C 1
ATOM 676 O O . VAL A 1 95 ? 7.081 3.007 22.607 1.00 13.23 95 VAL A O 1
ATOM 680 N N . GLY A 1 96 ? 5.314 3.974 21.613 1.00 12.63 96 GLY A N 1
ATOM 681 C CA . GLY A 1 96 ? 4.803 2.723 21.081 1.00 13.66 96 GLY A CA 1
ATOM 682 C C . GLY A 1 96 ? 4.708 2.752 19.559 1.00 14.14 96 GLY A C 1
ATOM 683 O O . GLY A 1 96 ? 4.257 3.743 19.066 1.00 17.13 96 GLY A O 1
ATOM 684 N N . PHE A 1 97 ? 4.991 1.606 18.964 1.00 14.25 97 PHE A N 1
ATOM 685 C CA . PHE A 1 97 ? 4.831 1.441 17.501 1.00 14.87 97 PHE A CA 1
ATOM 686 C C . PHE A 1 97 ? 3.705 0.463 17.241 1.00 15.74 97 PHE A C 1
ATOM 687 O O . PHE A 1 97 ? 3.833 -0.707 17.550 1.00 13.60 97 PHE A O 1
ATOM 695 N N . ALA A 1 98 ? 2.624 0.928 16.593 1.00 13.26 98 ALA A N 1
ATOM 696 C CA . ALA A 1 98 ? 1.574 0.071 16.012 1.00 14.90 98 ALA A CA 1
ATOM 697 C C . ALA A 1 98 ? 0.865 -0.780 17.089 1.00 14.30 98 ALA A C 1
ATOM 698 O O . ALA A 1 98 ? 0.252 -0.200 17.998 1.00 14.77 98 ALA A O 1
ATOM 700 N N . LEU A 1 99 ? 0.957 -2.109 17.109 1.00 15.15 99 LEU A N 1
ATOM 701 C CA . LEU A 1 99 ? 0.421 -2.860 18.255 1.00 13.61 99 LEU A CA 1
ATOM 702 C C . LEU A 1 99 ? 1.012 -2.298 19.551 1.00 14.79 99 LEU A C 1
ATOM 703 O O . LEU A 1 99 ? 0.303 -2.216 20.599 1.00 14.99 99 LEU A O 1
ATOM 708 N N . GLY A 1 100 ? 2.262 -1.944 19.583 1.00 14.52 100 GLY A N 1
ATOM 709 C CA . GLY A 1 100 ? 2.864 -1.334 20.764 1.00 12.24 100 GLY A CA 1
ATOM 710 C C . GLY A 1 100 ? 2.281 0.003 21.103 1.00 14.14 100 GLY A C 1
ATOM 711 O O . GLY A 1 100 ? 2.280 0.317 22.326 1.00 15.67 100 GLY A O 1
ATOM 712 N N A SER A 1 101 ? 1.670 0.748 20.196 0.70 12.61 101 SER A N 1
ATOM 713 N N B SER A 1 101 ? 1.699 0.763 20.182 0.30 14.65 101 SER A N 1
ATOM 714 C CA A SER A 1 101 ? 0.943 1.945 20.558 0.70 13.75 101 SER A CA 1
ATOM 715 C CA B SER A 1 101 ? 0.956 1.943 20.572 0.30 14.98 101 SER A CA 1
ATOM 716 C C A SER A 1 101 ? -0.319 1.581 21.320 0.70 13.26 101 SER A C 1
ATOM 717 C C B SER A 1 101 ? -0.296 1.568 21.349 0.30 15.58 101 SER A C 1
ATOM 718 O O A SER A 1 101 ? -0.688 2.339 22.240 0.70 14.29 101 SER A O 1
ATOM 719 O O B SER A 1 101 ? -0.652 2.301 22.275 0.30 18.05 101 SER A O 1
ATOM 724 N N . ALA A 1 102 ? -0.973 0.476 21.002 1.00 14.72 102 ALA A N 1
ATOM 725 C CA . ALA A 1 102 ? -2.167 0.100 21.755 1.00 14.11 102 ALA A CA 1
ATOM 726 C C . ALA A 1 102 ? -1.772 -0.366 23.157 1.00 15.17 102 ALA A C 1
ATOM 727 O O . ALA A 1 102 ? -2.469 -0.064 24.187 1.00 16.18 102 ALA A O 1
ATOM 729 N N . VAL A 1 103 ? -0.662 -1.038 23.271 1.00 15.88 103 VAL A N 1
ATOM 730 C CA . VAL A 1 103 ? -0.120 -1.419 24.574 1.00 15.85 103 VAL A CA 1
ATOM 731 C C . VAL A 1 103 ? 0.190 -0.155 25.338 1.00 14.79 103 VAL A C 1
ATOM 732 O O . VAL A 1 103 ? -0.140 -0.109 26.570 1.00 16.90 103 VAL A O 1
ATOM 736 N N . VAL A 1 104 ? 0.838 0.845 24.803 1.00 13.44 104 VAL A N 1
ATOM 737 C CA . VAL A 1 104 ? 1.174 2.086 25.475 1.00 13.16 104 VAL A CA 1
ATOM 738 C C . VAL A 1 104 ? -0.096 2.806 25.879 1.00 14.29 104 VAL A C 1
ATOM 739 O O . VAL A 1 104 ? -0.122 3.307 27.051 1.00 16.75 104 VAL A O 1
ATOM 743 N N . ILE A 1 105 ? -1.190 2.797 25.169 1.00 13.45 105 ILE A N 1
ATOM 744 C CA . ILE A 1 105 ? -2.448 3.397 25.554 1.00 14.03 105 ILE A CA 1
ATOM 745 C C . ILE A 1 105 ? -2.928 2.666 26.808 1.00 16.65 105 ILE A C 1
ATOM 746 O O . ILE A 1 105 ? -3.337 3.353 27.807 1.00 17.79 105 ILE A O 1
ATOM 751 N N . ALA A 1 106 ? -2.906 1.350 26.820 1.00 19.13 106 ALA A N 1
ATOM 752 C CA . ALA A 1 106 ? -3.286 0.583 28.049 1.00 16.64 106 ALA A CA 1
ATOM 753 C C . ALA A 1 106 ? -2.385 0.983 29.243 1.00 17.54 106 ALA A C 1
ATOM 754 O O . ALA A 1 106 ? -2.940 1.171 30.365 1.00 21.78 106 ALA A O 1
ATOM 756 N N . ILE A 1 107 ? -1.086 1.068 29.086 1.00 16.19 107 ILE A N 1
ATOM 757 C CA . ILE A 1 107 ? -0.176 1.413 30.213 1.00 14.51 107 ILE A CA 1
ATOM 758 C C . ILE A 1 107 ? -0.468 2.832 30.690 1.00 17.16 107 ILE A C 1
ATOM 759 O O . ILE A 1 107 ? -0.559 3.017 31.929 1.00 21.13 107 ILE A O 1
ATOM 764 N N . ALA A 1 108 ? -0.641 3.818 29.828 1.00 15.10 108 ALA A N 1
ATOM 765 C CA . ALA A 1 108 ? -0.816 5.204 30.206 1.00 16.39 108 ALA A CA 1
ATOM 766 C C . ALA A 1 108 ? -2.140 5.349 30.940 1.00 17.61 108 ALA A C 1
ATOM 767 O O . ALA A 1 108 ? -2.211 6.114 31.918 1.00 18.70 108 ALA A O 1
ATOM 769 N N . ALA A 1 109 ? -3.145 4.588 30.554 1.00 16.48 109 ALA A N 1
ATOM 770 C CA . ALA A 1 109 ? -4.466 4.627 31.187 1.00 19.06 109 ALA A CA 1
ATOM 771 C C . ALA A 1 109 ? -4.408 3.966 32.557 1.00 21.12 109 ALA A C 1
ATOM 772 O O . ALA A 1 109 ? -5.049 4.515 33.511 1.00 29.48 109 ALA A O 1
ATOM 774 N N . ASP A 1 110 ? -3.812 2.808 32.703 1.00 21.33 110 ASP A N 1
ATOM 775 C CA . ASP A 1 110 ? -3.948 1.969 33.900 1.00 18.80 110 ASP A CA 1
ATOM 776 C C . ASP A 1 110 ? -2.792 2.159 34.851 1.00 18.75 110 ASP A C 1
ATOM 777 O O . ASP A 1 110 ? -2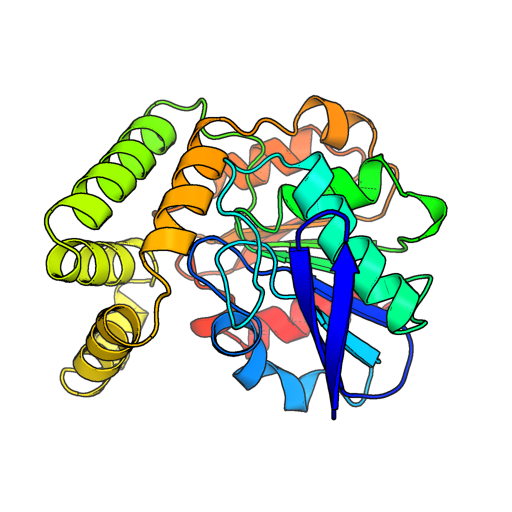.987 1.857 36.059 1.00 23.84 110 ASP A O 1
ATOM 782 N N . TYR A 1 111 ? -1.695 2.795 34.479 1.00 20.42 111 TYR A N 1
ATOM 783 C CA . TYR A 1 111 ? -0.529 3.055 35.353 1.00 18.96 111 TYR A CA 1
ATOM 784 C C . TYR A 1 111 ? -0.142 4.524 35.252 1.00 18.27 111 TYR A C 1
ATOM 785 O O . TYR A 1 111 ? 1.028 4.826 35.053 1.00 18.18 111 TYR A O 1
ATOM 794 N N . PRO A 1 112 ? -1.081 5.451 35.465 1.00 18.26 112 PRO A N 1
ATOM 795 C CA . PRO A 1 112 ? -0.782 6.849 35.251 1.00 17.55 112 PRO A CA 1
ATOM 796 C C . PRO A 1 112 ? 0.347 7.424 36.088 1.00 18.92 112 PRO A C 1
ATOM 797 O O . PRO A 1 112 ? 1.034 8.333 35.647 1.00 21.44 112 PRO A O 1
ATOM 801 N N . HIS A 1 113 ? 0.519 6.895 37.297 1.00 17.58 113 HIS A N 1
ATOM 802 C CA . HIS A 1 113 ? 1.581 7.352 38.162 1.00 18.56 113 HIS A CA 1
ATOM 803 C C . HIS A 1 113 ? 2.990 7.026 37.693 1.00 18.05 113 HIS A C 1
ATOM 804 O O . HIS A 1 113 ? 3.943 7.590 38.228 1.00 19.64 113 HIS A O 1
ATOM 811 N N . LEU A 1 114 ? 3.113 6.116 36.713 1.00 16.69 114 LEU A N 1
ATOM 812 C CA . LEU A 1 114 ? 4.421 5.743 36.177 1.00 17.31 114 LEU A CA 1
ATOM 813 C C . LEU A 1 114 ? 4.817 6.527 34.914 1.00 17.23 114 LEU A C 1
ATOM 814 O O . LEU A 1 114 ? 5.998 6.506 34.586 1.00 20.58 114 LEU A O 1
ATOM 819 N N . VAL A 1 115 ? 3.877 7.241 34.330 1.00 18.93 115 VAL A N 1
ATOM 820 C CA . VAL A 1 115 ? 4.060 7.690 32.943 1.00 19.21 115 VAL A CA 1
ATOM 821 C C . VAL A 1 115 ? 4.006 9.202 32.907 1.00 18.49 115 VAL A C 1
ATOM 822 O O . VAL A 1 115 ? 3.112 9.841 33.493 1.00 18.74 115 VAL A O 1
ATOM 826 N N . ARG A 1 116 ? 4.929 9.794 32.133 1.00 21.71 116 ARG A N 1
ATOM 827 C CA . ARG A 1 116 ? 4.984 11.263 32.027 1.00 20.56 116 ARG A CA 1
ATOM 828 C C . ARG A 1 116 ? 4.297 11.685 30.716 1.00 18.31 116 ARG A C 1
ATOM 829 O O . ARG A 1 116 ? 3.211 12.201 30.755 1.00 21.17 116 ARG A O 1
ATOM 837 N N . ARG A 1 117 ? 4.968 11.408 29.562 1.00 16.73 117 ARG A N 1
ATOM 838 C CA . ARG A 1 117 ? 4.406 11.723 28.211 1.00 15.54 117 ARG A CA 1
ATOM 839 C C . ARG A 1 117 ? 4.436 10.466 27.332 1.00 14.22 117 ARG A C 1
ATOM 840 O O . ARG A 1 117 ? 5.228 9.579 27.583 1.00 14.70 117 ARG A O 1
ATOM 848 N N . ILE A 1 118 ? 3.542 10.472 26.337 1.00 13.74 118 ILE A N 1
ATOM 849 C CA . ILE A 1 118 ? 3.522 9.333 25.423 1.00 14.24 118 ILE A CA 1
ATOM 850 C C . ILE A 1 118 ? 3.575 9.774 23.961 1.00 13.10 118 ILE A C 1
ATOM 851 O O . ILE A 1 118 ? 3.085 10.825 23.589 1.00 14.29 118 ILE A O 1
ATOM 856 N N . VAL A 1 119 ? 4.176 8.881 23.157 1.00 13.30 119 VAL A N 1
ATOM 857 C CA . VAL A 1 119 ? 4.269 9.028 21.701 1.00 14.14 119 VAL A CA 1
ATOM 858 C C . VAL A 1 119 ? 3.786 7.734 21.091 1.00 13.45 119 VAL A C 1
ATOM 859 O O . VAL A 1 119 ? 4.253 6.682 21.423 1.00 14.20 119 VAL A O 1
ATOM 863 N N . LEU A 1 120 ? 2.869 7.891 20.122 1.00 13.66 120 LEU A N 1
ATOM 864 C CA . LEU A 1 120 ? 2.219 6.737 19.516 1.00 13.79 120 LEU A CA 1
ATOM 865 C C . LEU A 1 120 ? 2.434 6.801 17.994 1.00 12.92 120 LEU A C 1
ATOM 866 O O . LEU A 1 120 ? 1.846 7.648 17.310 1.00 15.62 120 LEU A O 1
ATOM 871 N N . LEU A 1 121 ? 3.257 5.901 17.457 1.00 13.98 121 LEU A N 1
ATOM 872 C CA . LEU A 1 121 ? 3.597 5.881 16.008 1.00 14.59 121 LEU A CA 1
ATOM 873 C C . LEU A 1 121 ? 2.786 4.800 15.345 1.00 13.01 121 LEU A C 1
ATOM 874 O O . LEU A 1 121 ? 2.720 3.692 15.819 1.00 12.92 121 LEU A O 1
ATOM 879 N N . GLY A 1 122 ? 2.184 5.159 14.204 1.00 13.78 122 GLY A N 1
ATOM 880 C CA . GLY A 1 122 ? 1.455 4.157 13.446 1.00 14.18 122 GLY A CA 1
ATOM 881 C C . GLY A 1 122 ? 0.307 3.540 14.206 1.00 15.10 122 GLY A C 1
ATOM 882 O O . GLY A 1 122 ? 0.045 2.353 14.053 1.00 15.69 122 GLY A O 1
ATOM 883 N N . ALA A 1 123 ? -0.418 4.411 14.947 1.00 13.84 123 ALA A N 1
ATOM 884 C CA . ALA A 1 123 ? -1.300 3.991 16.023 1.00 14.78 123 ALA A CA 1
ATOM 885 C C . ALA A 1 123 ? -2.702 3.620 15.548 1.00 13.74 123 ALA A C 1
ATOM 886 O O . ALA A 1 123 ? -3.163 4.046 14.501 1.00 13.71 123 ALA A O 1
ATOM 888 N N . PHE A 1 124 ? -3.347 2.736 16.337 1.00 15.26 124 PHE A N 1
ATOM 889 C CA . PHE A 1 124 ? -4.731 2.330 16.156 1.00 15.97 124 PHE A CA 1
ATOM 890 C C . PHE A 1 124 ? -5.358 2.000 17.538 1.00 17.19 124 PHE A C 1
ATOM 891 O O . PHE A 1 124 ? -4.627 1.578 18.438 1.00 16.75 124 PHE A O 1
ATOM 899 N N . LEU A 1 125 ? -6.680 2.035 17.535 1.00 17.76 125 LEU A N 1
ATOM 900 C CA . LEU A 1 125 ? -7.434 1.627 18.739 1.00 18.78 125 LEU A CA 1
ATOM 901 C C . LEU A 1 125 ? -7.860 0.186 18.634 1.00 16.82 125 LEU A C 1
ATOM 902 O O . LEU A 1 125 ? -7.981 -0.499 19.659 1.00 19.02 125 LEU A O 1
ATOM 907 N N . SER A 1 126 ? -8.190 -0.255 17.419 1.00 16.48 126 SER A N 1
ATOM 908 C CA . SER A 1 126 ? -8.678 -1.621 17.199 1.00 17.15 126 SER A CA 1
ATOM 909 C C . SER A 1 126 ? -8.487 -1.977 15.719 1.00 15.65 126 SER A C 1
ATOM 910 O O . SER A 1 126 ? -8.100 -1.095 14.936 1.00 14.91 126 SER A O 1
ATOM 913 N N . SER A 1 127 ? -8.797 -3.203 15.393 1.00 18.09 127 SER A N 1
ATOM 914 C CA . SER A 1 127 ? -8.827 -3.602 13.987 1.00 18.39 127 SER A CA 1
ATOM 915 C C . SER A 1 127 ? -10.257 -3.920 13.584 1.00 16.55 127 SER A C 1
ATOM 916 O O . SER A 1 127 ? -10.501 -4.798 12.761 1.00 16.89 127 SER A O 1
ATOM 919 N N . ARG A 1 128 ? -11.226 -3.175 14.116 1.00 16.19 128 ARG A N 1
ATOM 920 C CA . ARG A 1 128 ? -12.651 -3.411 13.791 1.00 19.56 128 ARG A CA 1
ATOM 921 C C . ARG A 1 128 ? -12.942 -3.016 12.332 1.00 17.77 128 ARG A C 1
ATOM 922 O O . ARG A 1 128 ? -13.842 -3.582 11.763 1.00 19.61 128 ARG A O 1
ATOM 930 N N . ASP A 1 129 ? -12.264 -1.976 11.896 1.00 16.48 129 ASP A N 1
ATOM 931 C CA . ASP A 1 129 ? -12.440 -1.591 10.488 1.00 16.34 129 ASP A CA 1
ATOM 932 C C . ASP A 1 129 ? -12.222 -2.790 9.553 1.00 16.06 129 ASP A C 1
ATOM 933 O O . ASP A 1 129 ? -11.251 -3.508 9.674 1.00 15.35 129 ASP A O 1
ATOM 938 N N . ILE A 1 130 ? -13.100 -2.901 8.545 1.00 15.97 130 ILE A N 1
ATOM 939 C CA . ILE A 1 130 ? -13.033 -4.002 7.573 1.00 15.36 130 ILE A CA 1
ATOM 940 C C . ILE A 1 130 ? -11.685 -4.123 6.878 1.00 13.61 130 ILE A C 1
ATOM 941 O O . ILE A 1 130 ? -11.245 -5.228 6.609 1.00 14.76 130 ILE A O 1
ATOM 946 N N . ARG A 1 131 ? -11.032 -2.998 6.592 1.00 13.43 131 ARG A N 1
ATOM 947 C CA . ARG A 1 131 ? -9.735 -3.093 5.942 1.00 13.82 131 ARG A CA 1
ATOM 948 C C . ARG A 1 131 ? -8.712 -3.797 6.809 1.00 13.28 131 ARG A C 1
ATOM 949 O O . ARG A 1 131 ? -7.971 -4.668 6.419 1.00 13.65 131 ARG A O 1
ATOM 957 N N . GLN A 1 132 ? -8.746 -3.432 8.104 1.00 13.93 132 GLN A N 1
ATOM 958 C CA . GLN A 1 132 ? -7.755 -3.987 9.064 1.00 13.94 132 GLN A CA 1
ATOM 959 C C . GLN A 1 132 ? -8.079 -5.451 9.396 1.00 14.98 132 GLN A C 1
ATOM 960 O O . GLN A 1 132 ? -7.165 -6.226 9.540 1.00 13.77 132 GLN A O 1
ATOM 966 N N . LYS A 1 133 ? -9.364 -5.745 9.589 1.00 13.10 133 LYS A N 1
ATOM 967 C CA . LYS A 1 133 ? -9.749 -7.122 9.859 1.00 15.37 133 LYS A CA 1
ATOM 968 C C . LYS A 1 133 ? -9.309 -7.997 8.670 1.00 15.45 133 LYS A C 1
ATOM 969 O O . LYS A 1 133 ? -8.693 -9.030 8.826 1.00 14.96 133 LYS A O 1
ATOM 975 N N . THR A 1 134 ? -9.566 -7.539 7.414 1.00 13.60 134 THR A N 1
ATOM 976 C CA . THR A 1 134 ? -9.191 -8.289 6.230 1.00 14.23 134 THR A CA 1
ATOM 977 C C . THR A 1 134 ? -7.678 -8.498 6.191 1.00 16.09 134 THR A C 1
ATOM 978 O O . THR A 1 134 ? -7.176 -9.605 5.944 1.00 14.59 134 THR A O 1
ATOM 982 N N . GLN A 1 135 ? -6.957 -7.423 6.399 1.00 15.94 135 GLN A N 1
ATOM 983 C CA . GLN A 1 135 ? -5.517 -7.461 6.369 1.00 14.45 135 GLN A CA 1
ATOM 984 C C . GLN A 1 135 ? -4.905 -8.427 7.386 1.00 13.47 135 GLN A C 1
ATOM 985 O O . GLN A 1 135 ? -4.089 -9.297 7.064 1.00 12.84 135 GLN A O 1
ATOM 991 N N . PHE A 1 136 ? -5.311 -8.300 8.672 1.00 13.61 136 PHE A N 1
ATOM 992 C CA . PHE A 1 136 ? -4.666 -9.149 9.681 1.00 13.22 136 PHE A CA 1
ATOM 993 C C . PHE A 1 136 ? -5.138 -10.594 9.578 1.00 14.45 136 PHE A C 1
ATOM 994 O O . PHE A 1 136 ? -4.361 -11.471 9.943 1.00 13.00 136 PHE A O 1
ATOM 1002 N N . GLU A 1 137 ? -6.341 -10.848 9.066 1.00 14.24 137 GLU A N 1
ATOM 1003 C CA . GLU A 1 137 ? -6.715 -12.230 8.773 1.00 14.08 137 GLU A CA 1
ATOM 1004 C C . GLU A 1 137 ? -5.838 -12.804 7.657 1.00 14.64 137 GLU A C 1
ATOM 1005 O O . GLU A 1 137 ? -5.412 -13.952 7.710 1.00 15.36 137 GLU A O 1
ATOM 1011 N N . LEU A 1 138 ? -5.479 -11.972 6.657 1.00 14.18 138 LEU A N 1
ATOM 1012 C CA . LEU A 1 138 ? -4.534 -12.389 5.617 1.00 13.59 138 LEU A CA 1
ATOM 1013 C C . LEU A 1 138 ? -3.152 -12.676 6.221 1.00 13.24 138 LEU A C 1
ATOM 1014 O O . LEU A 1 138 ? -2.520 -13.684 5.904 1.00 13.85 138 LEU A O 1
ATOM 1019 N N . TRP A 1 139 ? -2.684 -11.808 7.153 1.00 13.11 139 TRP A N 1
ATOM 1020 C CA . TRP A 1 139 ? -1.406 -12.062 7.775 1.00 13.00 139 TRP A CA 1
ATOM 1021 C C . TRP A 1 139 ? -1.450 -13.393 8.536 1.00 13.01 139 TRP A C 1
ATOM 1022 O O . TRP A 1 139 ? -0.505 -14.187 8.471 1.00 13.82 139 TRP A O 1
ATOM 1033 N N . ARG A 1 140 ? -2.525 -13.606 9.327 1.00 12.93 140 ARG A N 1
ATOM 1034 C CA . ARG A 1 140 ? -2.690 -14.872 10.042 1.00 14.21 140 ARG A CA 1
ATOM 1035 C C . ARG A 1 140 ? -2.506 -16.043 9.072 1.00 14.79 140 ARG A C 1
ATOM 1036 O O . ARG A 1 140 ? -1.772 -16.982 9.353 1.00 15.04 140 ARG A O 1
ATOM 1044 N N . ASP A 1 141 ? -3.212 -15.972 7.926 1.00 14.78 141 ASP A N 1
ATOM 1045 C CA . ASP A 1 141 ? -3.252 -17.109 7.018 1.00 15.89 141 ASP A CA 1
ATOM 1046 C C . ASP A 1 141 ? -1.877 -17.351 6.419 1.00 14.15 141 ASP A C 1
ATOM 1047 O O . ASP A 1 141 ? -1.460 -18.495 6.288 1.00 16.53 141 ASP A O 1
ATOM 1052 N N . LEU A 1 142 ? -1.186 -16.278 6.026 1.00 14.21 142 LEU A N 1
ATOM 1053 C CA . LEU A 1 142 ? 0.117 -16.449 5.421 1.00 15.03 142 LEU A CA 1
ATOM 1054 C C . LEU A 1 142 ? 1.207 -16.885 6.421 1.00 14.65 142 LEU A C 1
ATOM 1055 O O . LEU A 1 142 ? 2.161 -17.551 6.030 1.00 15.23 142 LEU A O 1
ATOM 1060 N N . ILE A 1 143 ? 1.123 -16.484 7.698 1.00 15.60 143 ILE A N 1
ATOM 1061 C CA . ILE A 1 143 ? 2.083 -17.045 8.639 1.00 15.17 143 ILE A CA 1
ATOM 1062 C C . ILE A 1 143 ? 1.925 -18.568 8.685 1.00 16.22 143 ILE A C 1
ATOM 1063 O O . ILE A 1 143 ? 2.912 -19.312 8.783 1.00 17.15 143 ILE A O 1
ATOM 1068 N N . ARG A 1 144 ? 0.684 -19.029 8.598 1.00 18.17 144 ARG A N 1
ATOM 1069 C CA . ARG A 1 144 ? 0.455 -20.470 8.653 1.00 19.20 144 ARG A CA 1
ATOM 1070 C C . ARG A 1 144 ? 0.924 -21.172 7.365 1.00 19.46 144 ARG A C 1
ATOM 1071 O O . ARG A 1 144 ? 1.500 -22.267 7.420 1.00 21.96 144 ARG A O 1
ATOM 1079 N N . THR A 1 145 ? 0.708 -20.558 6.175 1.00 17.00 145 THR A N 1
ATOM 1080 C CA . THR A 1 145 ? 0.888 -21.264 4.907 1.00 17.49 145 THR A CA 1
ATOM 1081 C C . THR A 1 145 ? 2.034 -20.789 4.010 1.00 19.04 145 THR A C 1
ATOM 1082 O O . THR A 1 145 ? 2.429 -21.559 3.154 1.00 20.45 145 THR A O 1
ATOM 1086 N N . ASP A 1 146 ? 2.497 -19.540 4.126 1.00 17.55 146 ASP A N 1
ATOM 1087 C CA . ASP A 1 146 ? 3.445 -18.978 3.181 1.00 16.68 146 ASP A CA 1
ATOM 1088 C C . ASP A 1 146 ? 4.160 -17.749 3.740 1.00 15.53 146 ASP A C 1
ATOM 1089 O O . ASP A 1 146 ? 3.819 -16.601 3.423 1.00 15.41 146 ASP A O 1
ATOM 1094 N N . ARG A 1 147 ? 5.190 -17.989 4.570 1.00 16.23 147 ARG A N 1
ATOM 1095 C CA . ARG A 1 147 ? 5.897 -16.892 5.215 1.00 16.56 147 ARG A CA 1
ATOM 1096 C C . ARG A 1 147 ? 6.757 -16.105 4.237 1.00 16.47 147 ARG A C 1
ATOM 1097 O O . ARG A 1 147 ? 7.016 -14.924 4.487 1.00 16.94 147 ARG A O 1
ATOM 1105 N N . ALA A 1 148 ? 7.196 -16.721 3.149 1.00 18.09 148 ALA A N 1
ATOM 1106 C CA . ALA A 1 148 ? 7.935 -15.987 2.135 1.00 17.30 148 ALA A CA 1
ATOM 1107 C C . ALA A 1 148 ? 7.011 -14.960 1.468 1.00 18.14 148 ALA A C 1
ATOM 1108 O O . ALA A 1 148 ? 7.422 -13.824 1.185 1.00 18.21 148 ALA A O 1
ATOM 1110 N N . ALA A 1 149 ? 5.758 -15.353 1.220 1.00 17.08 149 ALA A N 1
ATOM 1111 C CA . ALA A 1 149 ? 4.775 -14.427 0.669 1.00 16.75 149 ALA A CA 1
ATOM 1112 C C . ALA A 1 149 ? 4.489 -13.303 1.654 1.00 15.73 149 ALA A C 1
ATOM 1113 O O . ALA A 1 149 ? 4.468 -12.146 1.290 1.00 15.70 149 ALA A O 1
ATOM 1115 N N . LEU A 1 150 ? 4.306 -13.646 2.939 1.00 15.37 150 LEU A N 1
ATOM 1116 C CA . LEU A 1 150 ? 4.025 -12.593 3.899 1.00 16.25 150 LEU A CA 1
ATOM 1117 C C . LEU A 1 150 ? 5.188 -11.616 4.043 1.00 15.37 150 LEU A C 1
ATOM 1118 O O . LEU A 1 150 ? 4.959 -10.415 4.176 1.00 15.15 150 LEU A O 1
ATOM 1123 N N . SER A 1 151 ? 6.420 -12.119 3.994 1.00 15.55 151 SER A N 1
ATOM 1124 C CA . SER A 1 151 ? 7.582 -11.266 4.115 1.00 15.81 151 SER A CA 1
ATOM 1125 C C . SER A 1 151 ? 7.587 -10.236 2.978 1.00 15.14 151 SER A C 1
ATOM 1126 O O . SER A 1 151 ? 7.843 -9.059 3.179 1.00 15.87 151 SER A O 1
ATOM 1129 N N . ARG A 1 152 ? 7.230 -10.657 1.750 1.00 15.14 152 ARG A N 1
ATOM 1130 C CA . ARG A 1 152 ? 7.149 -9.738 0.629 1.00 15.18 152 ARG A CA 1
ATOM 1131 C C . ARG A 1 152 ? 5.946 -8.809 0.740 1.00 14.16 152 ARG A C 1
ATOM 1132 O O . ARG A 1 152 ? 6.056 -7.648 0.419 1.00 14.69 152 ARG A O 1
ATOM 1140 N N . LEU A 1 153 ? 4.829 -9.297 1.289 1.00 14.29 153 LEU A N 1
ATOM 1141 C CA . LEU A 1 153 ? 3.670 -8.448 1.536 1.00 14.90 153 LEU A CA 1
ATOM 1142 C C . LEU A 1 153 ? 4.024 -7.329 2.513 1.00 14.44 153 LEU A C 1
ATOM 1143 O O . LEU A 1 153 ? 3.633 -6.195 2.327 1.00 15.06 153 LEU A O 1
ATOM 1148 N N . ILE A 1 154 ? 4.739 -7.657 3.584 1.00 14.15 154 ILE A N 1
ATOM 1149 C CA . ILE A 1 154 ? 5.094 -6.650 4.558 1.00 14.47 154 ILE A CA 1
ATOM 1150 C C . ILE A 1 154 ? 6.072 -5.632 3.974 1.00 15.01 154 ILE A C 1
ATOM 1151 O O . ILE A 1 154 ? 5.933 -4.452 4.208 1.00 15.60 154 ILE A O 1
ATOM 1156 N N . LEU A 1 155 ? 7.030 -6.078 3.151 1.00 14.62 155 LEU A N 1
ATOM 1157 C CA . LEU A 1 155 ? 7.887 -5.142 2.451 1.00 15.02 155 LEU A CA 1
ATOM 1158 C C . LEU A 1 155 ? 7.021 -4.168 1.659 1.00 15.39 155 LEU A C 1
ATOM 1159 O O . LEU A 1 155 ? 7.217 -2.965 1.747 1.00 16.10 155 LEU A O 1
ATOM 1164 N N . LEU A 1 156 ? 6.096 -4.690 0.830 1.00 14.60 156 LEU A N 1
ATOM 1165 C CA . LEU A 1 156 ? 5.338 -3.879 -0.093 1.00 15.05 156 LEU A CA 1
ATOM 1166 C C . LEU A 1 156 ? 4.308 -2.968 0.515 1.00 15.46 156 LEU A C 1
ATOM 1167 O O . LEU A 1 156 ? 3.960 -1.932 -0.033 1.00 16.87 156 LEU A O 1
ATOM 1172 N N . THR A 1 157 ? 3.802 -3.355 1.706 1.00 15.48 157 THR A N 1
ATOM 1173 C CA . THR A 1 157 ? 2.779 -2.584 2.425 1.00 13.99 157 THR A CA 1
ATOM 1174 C C . THR A 1 157 ? 3.360 -1.824 3.618 1.00 13.14 157 THR A C 1
ATOM 1175 O O . THR A 1 157 ? 2.649 -0.969 4.160 1.00 14.46 157 THR A O 1
ATOM 1179 N N . GLY A 1 158 ? 4.613 -2.073 3.963 1.00 15.11 158 GLY A N 1
ATOM 1180 C CA . GLY A 1 158 ? 5.159 -1.485 5.175 1.00 16.02 158 GLY A CA 1
ATOM 1181 C C . GLY A 1 158 ? 6.199 -0.402 4.970 1.00 15.32 158 GLY A C 1
ATOM 1182 O O . GLY A 1 158 ? 6.517 0.341 5.877 1.00 14.17 158 GLY A O 1
ATOM 1183 N N . PHE A 1 159 ? 6.772 -0.341 3.743 1.00 16.15 159 PHE A N 1
ATOM 1184 C CA . PHE A 1 159 ? 7.714 0.717 3.401 1.00 14.83 159 PHE A CA 1
ATOM 1185 C C . PHE A 1 159 ? 7.164 1.527 2.213 1.00 16.39 159 PHE A C 1
ATOM 1186 O O . PHE A 1 159 ? 6.489 0.959 1.343 1.00 15.25 159 PHE A O 1
ATOM 1194 N N . SER A 1 160 ? 7.422 2.816 2.189 1.00 18.11 160 SER A N 1
ATOM 1195 C CA . SER A 1 160 ? 7.038 3.617 1.013 1.00 18.25 160 SER A CA 1
ATOM 1196 C C . SER A 1 160 ? 7.686 3.078 -0.267 1.00 16.38 160 SER A C 1
ATOM 1197 O O . SER A 1 160 ? 8.808 2.568 -0.221 1.00 17.18 160 SER A O 1
ATOM 1200 N N . PRO A 1 161 ? 6.949 3.156 -1.397 1.00 15.32 161 PRO A N 1
ATOM 1201 C CA . PRO A 1 161 ? 7.537 2.676 -2.659 1.00 16.56 161 PRO A CA 1
ATOM 1202 C C . PRO A 1 161 ? 8.932 3.246 -2.917 1.00 17.32 161 PRO A C 1
ATOM 1203 O O . PRO A 1 161 ? 9.877 2.516 -3.284 1.00 17.73 161 PRO A O 1
ATOM 1207 N N . ASP A 1 162 ? 9.070 4.539 -2.731 1.00 17.98 162 ASP A N 1
ATOM 1208 C CA . ASP A 1 162 ? 10.364 5.190 -3.080 1.00 24.05 162 ASP A CA 1
ATOM 1209 C C . ASP A 1 162 ? 11.489 4.677 -2.184 1.00 19.46 162 ASP A C 1
ATOM 1210 O O . ASP A 1 162 ? 12.617 4.513 -2.660 1.00 19.86 162 ASP A O 1
ATOM 1215 N N . PHE A 1 163 ? 11.159 4.383 -0.914 1.00 17.48 163 PHE A N 1
ATOM 1216 C CA . PHE A 1 163 ? 12.187 3.817 -0.069 1.00 16.71 163 PHE A CA 1
ATOM 1217 C C . PHE A 1 163 ? 12.645 2.442 -0.565 1.00 16.27 163 PHE A C 1
ATOM 1218 O O . PHE A 1 163 ? 13.843 2.133 -0.583 1.00 17.42 163 PHE A O 1
ATOM 1226 N N . ILE A 1 164 ? 11.690 1.601 -0.963 1.00 16.34 164 ILE A N 1
ATOM 1227 C CA . ILE A 1 164 ? 12.068 0.274 -1.470 1.00 16.10 164 ILE A CA 1
ATOM 1228 C C . ILE A 1 164 ? 12.970 0.392 -2.686 1.00 18.03 164 ILE A C 1
ATOM 1229 O O . ILE A 1 164 ? 13.995 -0.301 -2.793 1.00 17.55 164 ILE A O 1
ATOM 1234 N N . SER A 1 165 ? 12.588 1.289 -3.602 1.00 17.77 165 SER A N 1
ATOM 1235 C CA . SER A 1 165 ? 13.382 1.461 -4.805 1.00 19.27 165 SER A CA 1
ATOM 1236 C C . SER A 1 165 ? 14.830 1.834 -4.474 1.00 19.69 165 SER A C 1
ATOM 1237 O O . SER A 1 165 ? 15.791 1.349 -5.085 1.00 23.41 165 SER A O 1
ATOM 1240 N N . LYS A 1 166 ? 15.000 2.702 -3.465 1.00 20.91 166 LYS A N 1
ATOM 1241 C CA . LYS A 1 166 ? 16.328 3.200 -3.078 1.00 22.06 166 LYS A CA 1
ATOM 1242 C C . LYS A 1 166 ? 17.205 2.073 -2.523 1.00 23.36 166 LYS A C 1
ATOM 1243 O O . LYS A 1 166 ? 18.420 2.201 -2.550 1.00 24.02 166 LYS A O 1
ATOM 1249 N N . GLN A 1 167 ? 16.587 1.004 -1.990 1.00 23.58 167 GLN A N 1
ATOM 1250 C CA . GLN A 1 167 ? 17.378 -0.083 -1.415 1.00 23.02 167 GLN A CA 1
ATOM 1251 C C . GLN A 1 167 ? 18.022 -0.929 -2.523 1.00 23.54 167 GLN A C 1
ATOM 1252 O O . GLN A 1 167 ? 19.015 -1.594 -2.260 1.00 24.16 167 GLN A O 1
ATOM 1258 N N . GLY A 1 168 ? 17.435 -0.984 -3.738 1.00 21.88 168 GLY A N 1
ATOM 1259 C CA . GLY A 1 168 ? 17.976 -1.813 -4.805 1.00 23.22 168 GLY A CA 1
ATOM 1260 C C . GLY A 1 168 ? 17.711 -3.308 -4.598 1.00 23.22 168 GLY A C 1
ATOM 1261 O O . GLY A 1 168 ? 17.183 -3.737 -3.574 1.00 23.23 168 GLY A O 1
ATOM 1262 N N A HIS A 1 169 ? 18.207 -4.111 -5.539 0.50 24.90 169 HIS A N 1
ATOM 1263 N N B HIS A 1 169 ? 18.228 -4.111 -5.529 0.50 24.90 169 HIS A N 1
ATOM 1264 C CA A HIS A 1 169 ? 18.066 -5.582 -5.440 0.50 26.13 169 HIS A CA 1
ATOM 1265 C CA B HIS A 1 169 ? 18.060 -5.581 -5.424 0.50 26.13 169 HIS A CA 1
ATOM 1266 C C A HIS A 1 169 ? 18.733 -6.112 -4.157 0.50 25.27 169 HIS A C 1
ATOM 1267 C C B HIS A 1 169 ? 18.722 -6.095 -4.139 0.50 25.27 169 HIS A C 1
ATOM 1268 O O A HIS A 1 169 ? 18.092 -6.871 -3.420 0.50 27.05 169 HIS A O 1
ATOM 1269 O O B HIS A 1 169 ? 18.088 -6.884 -3.417 0.50 27.05 169 HIS A O 1
ATOM 1282 N N . ASP A 1 170 ? 19.992 -5.753 -3.918 1.00 28.66 170 ASP A N 1
ATOM 1283 C CA . ASP A 1 170 ? 20.695 -6.315 -2.776 1.00 35.28 170 ASP A CA 1
ATOM 1284 C C . ASP A 1 170 ? 19.991 -5.917 -1.480 1.00 32.80 170 ASP A C 1
ATOM 1285 O O . ASP A 1 170 ? 19.802 -6.758 -0.603 1.00 32.97 170 ASP A O 1
ATOM 1290 N N . GLY A 1 171 ? 19.583 -4.649 -1.364 1.00 28.08 171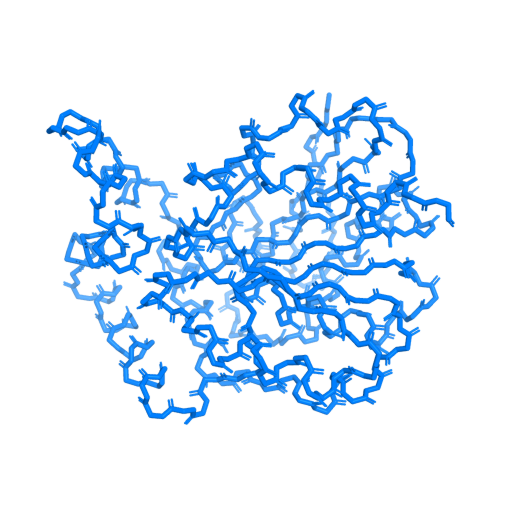 GLY A N 1
ATOM 1291 C CA . GLY A 1 171 ? 18.978 -4.168 -0.131 1.00 25.94 171 GLY A CA 1
ATOM 1292 C C . GLY A 1 171 ? 17.623 -4.828 0.160 1.00 23.57 171 GLY A C 1
ATOM 1293 O O . GLY A 1 171 ? 17.336 -5.196 1.296 1.00 25.99 171 GLY A O 1
ATOM 1294 N N . VAL A 1 172 ? 16.804 -5.014 -0.872 1.00 22.00 172 VAL A N 1
ATOM 1295 C CA . VAL A 1 172 ? 15.530 -5.648 -0.666 1.00 20.34 172 VAL A CA 1
ATOM 1296 C C . VAL A 1 172 ? 15.731 -7.115 -0.304 1.00 19.67 172 VAL A C 1
ATOM 1297 O O . VAL A 1 172 ? 15.015 -7.672 0.522 1.00 21.45 172 VAL A O 1
ATOM 1301 N N . SER A 1 173 ? 16.701 -7.785 -0.926 1.00 22.66 173 SER A N 1
ATOM 1302 C CA . SER A 1 173 ? 16.982 -9.169 -0.579 1.00 24.64 173 SER A CA 1
ATOM 1303 C C . SER A 1 173 ? 17.335 -9.325 0.909 1.00 26.55 173 SER A C 1
ATOM 1304 O O . SER A 1 173 ? 16.870 -10.256 1.567 1.00 26.66 173 SER A O 1
ATOM 1307 N N . VAL A 1 174 ? 18.133 -8.397 1.445 1.00 26.90 174 VAL A N 1
ATOM 1308 C CA . VAL A 1 174 ? 18.479 -8.421 2.860 1.00 28.41 174 VAL A CA 1
ATOM 1309 C C . VAL A 1 174 ? 17.210 -8.268 3.703 1.00 28.91 174 VAL A C 1
ATOM 1310 O O . VAL A 1 174 ? 17.040 -9.023 4.659 1.00 29.56 174 VAL A O 1
ATOM 1314 N N . ILE A 1 175 ? 16.344 -7.295 3.375 1.00 24.67 175 ILE A N 1
ATOM 1315 C CA . ILE A 1 175 ? 15.149 -7.043 4.166 1.00 23.94 175 ILE A CA 1
ATOM 1316 C C . ILE A 1 175 ? 14.284 -8.298 4.170 1.00 20.10 175 ILE A C 1
ATOM 1317 O O . ILE A 1 175 ? 13.831 -8.736 5.243 1.00 20.21 175 ILE A O 1
ATOM 1322 N N . ILE A 1 176 ? 14.043 -8.846 2.967 1.00 20.04 176 ILE A N 1
ATOM 1323 C CA . ILE A 1 176 ? 13.184 -10.020 2.876 1.00 20.12 176 ILE A CA 1
ATOM 1324 C C . ILE A 1 176 ? 13.778 -11.177 3.673 1.00 22.47 176 ILE A C 1
ATOM 1325 O O . ILE A 1 176 ? 13.059 -11.840 4.398 1.00 21.55 176 ILE A O 1
ATOM 1330 N N . ASN A 1 177 ? 15.076 -11.423 3.496 1.00 22.85 177 ASN A N 1
ATOM 1331 C CA . ASN A 1 177 ? 15.737 -12.558 4.102 1.00 27.55 177 ASN A CA 1
ATOM 1332 C C . ASN A 1 177 ? 15.744 -12.381 5.619 1.00 24.83 177 ASN A C 1
ATOM 1333 O O . ASN A 1 177 ? 15.529 -13.349 6.341 1.00 25.79 177 ASN A O 1
ATOM 1338 N N . SER A 1 178 ? 15.922 -11.134 6.086 1.00 22.91 178 SER A N 1
ATOM 1339 C CA . SER A 1 178 ? 15.862 -10.861 7.519 1.00 25.08 178 SER A CA 1
ATOM 1340 C C . SER A 1 178 ? 14.470 -11.120 8.105 1.00 23.52 178 SER A C 1
ATOM 1341 O O . SER A 1 178 ? 14.372 -11.653 9.186 1.00 24.56 178 SER A O 1
ATOM 1344 N N . PHE A 1 179 ? 13.380 -10.766 7.411 1.00 23.17 179 PHE A N 1
ATOM 1345 C CA . PHE A 1 179 ? 12.046 -11.120 7.872 1.00 23.22 179 PHE A CA 1
ATOM 1346 C C . PHE A 1 179 ? 11.919 -12.643 7.974 1.00 22.11 179 PHE A C 1
ATOM 1347 O O . PHE A 1 179 ? 11.555 -13.159 9.033 1.00 22.68 179 PHE A O 1
ATOM 1355 N N . VAL A 1 180 ? 12.305 -13.356 6.905 1.00 23.85 180 VAL A N 1
ATOM 1356 C CA . VAL A 1 180 ? 12.086 -14.795 6.866 1.00 25.65 180 VAL A CA 1
ATOM 1357 C C . VAL A 1 180 ? 12.900 -15.489 7.962 1.00 27.04 180 VAL A C 1
ATOM 1358 O O . VAL A 1 180 ? 12.368 -16.356 8.638 1.00 28.54 180 VAL A O 1
ATOM 1362 N N . SER A 1 181 ? 14.162 -15.085 8.155 1.00 25.74 181 SER A N 1
ATOM 1363 C CA . SER A 1 181 ? 15.093 -15.779 9.033 1.00 31.16 181 SER A CA 1
ATOM 1364 C C . SER A 1 181 ? 15.090 -15.280 10.480 1.00 31.13 181 SER A C 1
ATOM 1365 O O . SER A 1 181 ? 15.557 -16.024 11.348 1.00 34.13 181 SER A O 1
ATOM 1368 N N . GLU A 1 182 ? 14.638 -14.051 10.766 1.00 28.09 182 GLU A N 1
ATOM 1369 C CA . GLU A 1 182 ? 14.786 -13.478 12.102 1.00 29.61 182 GLU A CA 1
ATOM 1370 C C . GLU A 1 182 ? 13.439 -13.305 12.805 1.00 25.76 182 GLU A C 1
ATOM 1371 O O . GLU A 1 182 ? 13.420 -13.221 14.027 1.00 27.41 182 GLU A O 1
ATOM 1377 N N . ILE A 1 183 ? 12.315 -13.252 12.100 1.00 21.77 183 ILE A N 1
ATOM 1378 C CA . ILE A 1 183 ? 11.043 -13.113 12.793 1.00 19.56 183 ILE A CA 1
ATOM 1379 C C . ILE A 1 183 ? 10.738 -14.388 13.585 1.00 19.54 183 ILE A C 1
ATOM 1380 O O . ILE A 1 183 ? 10.948 -15.500 13.103 1.00 21.34 183 ILE A O 1
ATOM 1385 N N . ASN A 1 184 ? 10.250 -14.222 14.821 1.00 18.86 184 ASN A N 1
ATOM 1386 C CA . ASN A 1 184 ? 9.685 -15.341 15.557 1.00 17.57 184 ASN A CA 1
ATOM 1387 C C . ASN A 1 184 ? 8.254 -15.574 15.080 1.00 16.17 184 ASN A C 1
ATOM 1388 O O . ASN A 1 184 ? 7.341 -14.844 15.467 1.00 16.39 184 ASN A O 1
ATOM 1393 N N . TRP A 1 185 ? 8.095 -16.489 14.111 1.00 17.06 185 TRP A N 1
ATOM 1394 C CA . TRP A 1 185 ? 6.824 -16.592 13.411 1.00 16.97 185 TRP A CA 1
ATOM 1395 C C . TRP A 1 185 ? 5.671 -17.043 14.286 1.00 16.20 185 TRP A C 1
ATOM 1396 O O . TRP A 1 185 ? 4.572 -16.539 14.176 1.00 16.00 185 TRP A O 1
ATOM 1407 N N . GLU A 1 186 ? 5.939 -17.997 15.177 1.00 17.02 186 GLU A N 1
ATOM 1408 C CA . GLU A 1 186 ? 4.872 -18.449 16.112 1.00 18.58 186 GLU A CA 1
ATOM 1409 C C . GLU A 1 186 ? 4.473 -17.302 17.056 1.00 15.47 186 GLU A C 1
ATOM 1410 O O . GLU A 1 186 ? 3.301 -17.129 17.304 1.00 15.81 186 GLU A O 1
ATOM 1416 N N . GLY A 1 187 ? 5.465 -16.532 17.462 1.00 15.36 187 GLY A N 1
ATOM 1417 C CA . GLY A 1 187 ? 5.168 -15.392 18.291 1.00 15.47 187 GLY A CA 1
ATOM 1418 C C . GLY A 1 187 ? 4.379 -14.331 17.537 1.00 14.84 187 GLY A C 1
ATOM 1419 O O . GLY A 1 187 ? 3.456 -13.714 18.067 1.00 14.95 187 GLY A O 1
ATOM 1420 N N . MET A 1 188 ? 4.788 -14.095 16.282 1.00 13.93 188 MET A N 1
ATOM 1421 C CA . MET A 1 188 ? 4.102 -13.109 15.453 1.00 14.08 188 MET A CA 1
ATOM 1422 C C . MET A 1 188 ? 2.648 -13.521 15.224 1.00 13.74 188 MET A C 1
ATOM 1423 O O . MET A 1 188 ? 1.755 -12.683 15.252 1.00 13.09 188 MET A O 1
ATOM 1428 N N . ALA A 1 189 ? 2.417 -14.829 15.056 1.00 14.02 189 ALA A N 1
ATOM 1429 C CA . ALA A 1 189 ? 1.057 -15.324 14.937 1.00 15.53 189 ALA A CA 1
ATOM 1430 C C . ALA A 1 189 ? 0.205 -14.933 16.136 1.00 13.61 189 ALA A C 1
ATOM 1431 O O . ALA A 1 189 ? -0.957 -14.554 15.994 1.00 14.04 189 ALA A O 1
ATOM 1433 N N . ARG A 1 190 ? 0.758 -15.066 17.359 1.00 14.05 190 ARG A N 1
ATOM 1434 C CA . ARG A 1 190 ? 0.003 -14.692 18.602 1.00 14.35 190 ARG A CA 1
ATOM 1435 C C . ARG A 1 190 ? -0.286 -13.186 18.615 1.00 13.00 190 ARG A C 1
ATOM 1436 O O . ARG A 1 190 ? -1.361 -12.772 18.977 1.00 13.82 190 ARG A O 1
ATOM 1444 N N . GLN A 1 191 ? 0.630 -12.413 18.038 1.00 13.20 191 GLN A N 1
ATOM 1445 C CA . GLN A 1 191 ? 0.534 -10.966 18.085 1.00 13.22 191 GLN A CA 1
ATOM 1446 C C . GLN A 1 191 ? -0.528 -10.443 17.109 1.00 11.94 191 GLN A C 1
ATOM 1447 O O . GLN A 1 191 ? -1.230 -9.511 17.420 1.00 12.32 191 GLN A O 1
ATOM 1453 N N . VAL A 1 192 ? -0.595 -11.163 15.949 1.00 12.35 192 VAL A N 1
ATOM 1454 C CA . VAL A 1 192 ? -1.622 -10.863 14.912 1.00 12.67 192 VAL A CA 1
ATOM 1455 C C . VAL A 1 192 ? -3.025 -11.155 15.468 1.00 12.71 192 VAL A C 1
ATOM 1456 O O . VAL A 1 192 ? -3.928 -10.423 15.230 1.00 13.12 192 VAL A O 1
ATOM 1460 N N . GLU A 1 193 ? -3.128 -12.263 16.226 1.00 13.15 193 GLU A N 1
ATOM 1461 C CA . GLU A 1 193 ? -4.444 -12.546 16.860 1.00 14.25 193 GLU A CA 1
ATOM 1462 C C . GLU A 1 193 ? -4.819 -11.386 17.804 1.00 13.98 193 GLU A C 1
ATOM 1463 O O . GLU A 1 193 ? -5.964 -11.012 17.799 1.00 14.20 193 GLU A O 1
ATOM 1469 N N . LEU A 1 194 ? -3.822 -10.823 18.513 1.00 13.50 194 LEU A N 1
ATOM 1470 C CA . LEU A 1 194 ? -4.135 -9.702 19.402 1.00 14.14 194 LEU A CA 1
ATOM 1471 C C . LEU A 1 194 ? -4.486 -8.469 18.554 1.00 13.89 194 LEU A C 1
ATOM 1472 O O . LEU A 1 194 ? -5.427 -7.738 18.816 1.00 14.77 194 LEU A O 1
ATOM 1477 N N . ASP A 1 195 ? -3.772 -8.235 17.425 1.00 14.01 195 ASP A N 1
ATOM 1478 C CA . ASP A 1 195 ? -4.152 -7.176 16.492 1.00 14.15 195 ASP A CA 1
ATOM 1479 C C . ASP A 1 195 ? -5.622 -7.263 16.117 1.00 16.23 195 ASP A C 1
ATOM 1480 O O . ASP A 1 195 ? -6.298 -6.256 16.011 1.00 14.47 195 ASP A O 1
ATOM 1485 N N . LEU A 1 196 ? -6.099 -8.480 15.862 1.00 14.26 196 LEU A N 1
ATOM 1486 C CA . LEU A 1 196 ? -7.468 -8.660 15.408 1.00 14.81 196 LEU A CA 1
ATOM 1487 C C . LEU A 1 196 ? -8.496 -8.409 16.505 1.00 16.83 196 LEU A C 1
ATOM 1488 O O . LEU A 1 196 ? -9.573 -7.916 16.191 1.00 17.34 196 LEU A O 1
ATOM 1493 N N . SER A 1 197 ? -8.195 -8.763 17.785 1.00 17.34 197 SER A N 1
ATOM 1494 C CA . SER A 1 197 ? -9.192 -8.729 18.857 1.00 17.79 197 SER A CA 1
ATOM 1495 C C . SER A 1 197 ? -9.052 -7.469 19.697 1.00 15.97 197 SER A C 1
ATOM 1496 O O . SER A 1 197 ? -10.015 -7.143 20.401 1.00 17.33 197 SER A O 1
ATOM 1499 N N . ILE A 1 198 ? -7.896 -6.823 19.748 1.00 15.94 198 ILE A N 1
ATOM 1500 C CA . ILE A 1 198 ? -7.678 -5.720 20.686 1.00 15.25 198 ILE A CA 1
ATOM 1501 C C . ILE A 1 198 ? -8.630 -4.557 20.422 1.00 16.16 198 ILE A C 1
ATOM 1502 O O . ILE A 1 198 ? -9.015 -4.212 19.288 1.00 15.60 198 ILE A O 1
ATOM 1507 N N . ASP A 1 199 ? -9.007 -3.878 21.523 1.00 16.99 199 ASP A N 1
ATOM 1508 C CA . ASP A 1 199 ? -9.729 -2.626 21.408 1.00 17.02 199 ASP A CA 1
ATOM 1509 C C . ASP A 1 199 ? -9.413 -1.803 22.638 1.00 21.24 199 ASP A C 1
ATOM 1510 O O . ASP A 1 199 ? -9.924 -2.104 23.767 1.00 25.81 199 ASP A O 1
ATOM 1515 N N . VAL A 1 200 ? -8.613 -0.773 22.522 1.00 20.12 200 VAL A N 1
ATOM 1516 C CA . VAL A 1 200 ? -8.175 0.045 23.652 1.00 17.36 200 VAL A CA 1
ATOM 1517 C C . VAL A 1 200 ? -8.880 1.389 23.631 1.00 16.11 200 VAL A C 1
ATOM 1518 O O . VAL A 1 200 ? -8.443 2.326 24.314 1.00 16.17 200 VAL A O 1
ATOM 1522 N N . SER A 1 201 ? -10.050 1.459 22.997 1.00 16.30 201 SER A N 1
ATOM 1523 C CA . SER A 1 201 ? -10.829 2.687 22.949 1.00 18.12 201 SER A CA 1
ATOM 1524 C C . SER A 1 201 ? -11.167 3.187 24.366 1.00 17.83 201 SER A C 1
ATOM 1525 O O . SER A 1 201 ? -11.055 4.372 24.640 1.00 18.79 201 SER A O 1
ATOM 1528 N N . GLU A 1 202 ? -11.623 2.274 25.218 1.00 21.76 202 GLU A N 1
ATOM 1529 C CA . GLU A 1 202 ? -12.068 2.710 26.550 1.00 21.74 202 GLU A CA 1
ATOM 1530 C C . GLU A 1 202 ? -10.860 3.208 27.343 1.00 21.90 202 GLU A C 1
ATOM 1531 O O . GLU A 1 202 ? -10.942 4.161 28.122 1.00 22.12 202 GLU A O 1
ATOM 1537 N N . ALA A 1 203 ? -9.707 2.545 27.206 1.00 19.63 203 ALA A N 1
ATOM 1538 C CA . ALA A 1 203 ? -8.479 2.994 27.843 1.00 19.13 203 ALA A CA 1
ATOM 1539 C C . ALA A 1 203 ? -8.095 4.389 27.364 1.00 19.30 203 ALA A C 1
ATOM 1540 O O . ALA A 1 203 ? -7.671 5.268 28.117 1.00 16.89 203 ALA A O 1
ATOM 1542 N N . ALA A 1 204 ? -8.145 4.572 26.029 1.00 17.09 204 ALA A N 1
ATOM 1543 C CA . ALA A 1 204 ? -7.777 5.853 25.433 1.00 17.18 204 ALA A CA 1
ATOM 1544 C C . ALA A 1 204 ? -8.592 7.004 26.026 1.00 16.14 204 ALA A C 1
ATOM 1545 O O . ALA A 1 204 ? -8.051 8.079 26.267 1.00 16.41 204 ALA A O 1
ATOM 1547 N N . ARG A 1 205 ? -9.873 6.755 26.214 1.00 18.09 205 ARG A N 1
ATOM 1548 C CA . ARG A 1 205 ? -10.740 7.785 26.854 1.00 19.99 205 ARG A CA 1
ATOM 1549 C C . ARG A 1 205 ? -10.300 8.088 28.307 1.00 22.07 205 ARG A C 1
ATOM 1550 O O . ARG A 1 205 ? -10.788 9.099 28.833 1.00 27.56 205 ARG A O 1
ATOM 1558 N N . ARG A 1 206 ? -9.497 7.243 28.938 1.00 23.53 206 ARG A N 1
ATOM 1559 C CA . ARG A 1 206 ? -9.083 7.443 30.364 1.00 23.55 206 ARG A CA 1
ATOM 1560 C C . ARG A 1 206 ? -7.705 8.096 30.433 1.00 23.22 206 ARG A C 1
ATOM 1561 O O . ARG A 1 206 ? -7.217 8.323 31.560 1.00 22.86 206 ARG A O 1
ATOM 1569 N N . ILE A 1 207 ? -7.037 8.308 29.282 1.00 19.81 207 ILE A N 1
ATOM 1570 C CA . ILE A 1 207 ? -5.678 8.857 29.342 1.00 18.83 207 ILE A CA 1
ATOM 1571 C C . ILE A 1 207 ? -5.694 10.338 29.719 1.00 17.63 207 ILE A C 1
ATOM 1572 O O . ILE A 1 207 ? -6.484 11.122 29.193 1.00 19.75 207 ILE A O 1
ATOM 1577 N N . GLU A 1 208 ? -4.801 10.696 30.645 1.00 18.80 208 GLU A N 1
ATOM 1578 C CA . GLU A 1 208 ? -4.648 12.076 31.113 1.00 24.78 208 GLU A CA 1
ATOM 1579 C C . GLU A 1 208 ? -3.172 12.469 31.051 1.00 22.49 208 GLU A C 1
ATOM 1580 O O . GLU A 1 208 ? -2.522 12.777 32.050 1.00 23.14 208 GLU A O 1
ATOM 1586 N N . LYS A 1 209 ? -2.588 12.361 29.873 1.00 19.73 209 LYS A N 1
ATOM 1587 C CA . LYS A 1 209 ? -1.173 12.595 29.655 1.00 17.60 209 LYS A CA 1
ATOM 1588 C C . LYS A 1 209 ? -0.948 13.328 28.340 1.00 18.71 209 LYS A C 1
ATOM 1589 O O . LYS A 1 209 ? -1.672 13.082 27.363 1.00 20.05 209 LYS A O 1
ATOM 1595 N N . PRO A 1 210 ? 0.116 14.167 28.253 1.00 16.72 210 PRO A N 1
ATOM 1596 C CA . PRO A 1 210 ? 0.521 14.706 26.957 1.00 17.30 210 PRO A CA 1
ATOM 1597 C C . PRO A 1 210 ? 0.793 13.555 25.996 1.00 16.78 210 PRO A C 1
ATOM 1598 O O . PRO A 1 210 ? 1.562 12.646 26.341 1.00 16.53 210 PRO A O 1
ATOM 1602 N N . THR A 1 211 ? 0.160 13.624 24.818 1.00 16.37 211 THR A N 1
ATOM 1603 C CA . THR A 1 211 ? 0.213 12.556 23.833 1.00 15.72 211 THR A CA 1
ATOM 1604 C C . THR A 1 211 ? 0.494 13.134 22.448 1.00 15.43 211 THR A C 1
ATOM 1605 O O . THR A 1 211 ? -0.240 14.043 22.009 1.00 17.50 211 THR A O 1
ATOM 1609 N N . LEU A 1 212 ? 1.481 12.541 21.751 1.00 14.19 212 LEU A N 1
ATOM 1610 C CA . LEU A 1 212 ? 1.767 12.835 20.348 1.00 13.74 212 LEU A CA 1
ATOM 1611 C C . LEU A 1 212 ? 1.430 11.589 19.558 1.00 13.62 212 LEU A C 1
ATOM 1612 O O . LEU A 1 212 ? 1.965 10.534 19.839 1.00 14.84 212 LEU A O 1
ATOM 1617 N N . VAL A 1 213 ? 0.592 11.754 18.532 1.00 14.03 213 VAL A N 1
ATOM 1618 C CA . VAL A 1 213 ? 0.263 10.670 17.648 1.00 14.10 213 VAL A CA 1
ATOM 1619 C C . VAL A 1 213 ? 0.909 10.991 16.308 1.00 14.27 213 VAL A C 1
ATOM 1620 O O . VAL A 1 213 ? 0.692 12.072 15.783 1.00 15.78 213 VAL A O 1
ATOM 1624 N N . ILE A 1 214 ? 1.712 10.046 15.797 1.00 15.22 214 ILE A N 1
ATOM 1625 C CA . ILE A 1 214 ? 2.439 10.211 14.541 1.00 16.50 214 ILE A CA 1
ATOM 1626 C C . ILE A 1 214 ? 1.807 9.288 13.512 1.00 14.90 214 ILE A C 1
ATOM 1627 O O . ILE A 1 214 ? 1.892 8.082 13.624 1.00 14.27 214 ILE A O 1
ATOM 1632 N N . GLY A 1 215 ? 1.143 9.898 12.538 1.00 14.67 215 GLY A N 1
ATOM 1633 C CA . GLY A 1 215 ? 0.642 9.132 11.405 1.00 14.89 215 GLY A CA 1
ATOM 1634 C C . GLY A 1 215 ? 1.646 9.103 10.261 1.00 14.77 215 GLY A C 1
ATOM 1635 O O . GLY A 1 215 ? 2.544 9.922 10.248 1.00 16.42 215 GLY A O 1
ATOM 1636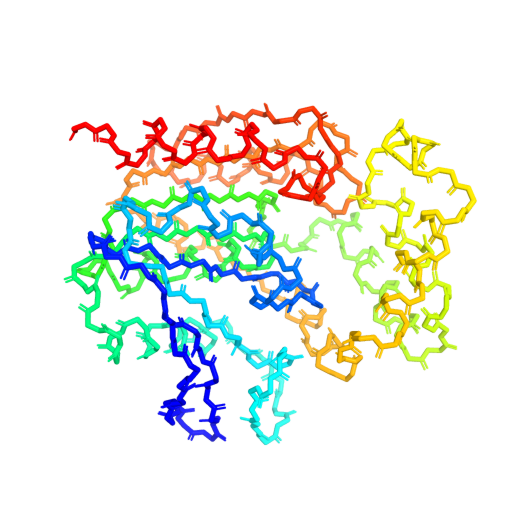 N N . CYS A 1 216 ? 1.528 8.090 9.404 1.00 15.74 216 CYS A N 1
ATOM 1637 C CA . CYS A 1 216 ? 2.451 7.900 8.294 1.00 16.80 216 CYS A CA 1
ATOM 1638 C C . CYS A 1 216 ? 1.700 8.037 6.952 1.00 16.31 216 CYS A C 1
ATOM 1639 O O . CYS A 1 216 ? 0.728 7.341 6.729 1.00 14.89 216 CYS A O 1
ATOM 1642 N N . SER A 1 217 ? 2.083 9.044 6.143 1.00 15.65 217 SER A N 1
ATOM 1643 C CA . SER A 1 217 ? 1.324 9.417 4.899 1.00 17.70 217 SER A CA 1
ATOM 1644 C C . SER A 1 217 ? 1.088 8.253 3.923 1.00 15.79 217 SER A C 1
ATOM 1645 O O . SER A 1 217 ? 0.034 8.234 3.331 1.00 18.65 217 SER A O 1
ATOM 1648 N N . HIS A 1 218 ? 2.022 7.330 3.847 1.00 15.62 218 HIS A N 1
ATOM 1649 C CA . HIS A 1 218 ? 1.907 6.253 2.879 1.00 15.43 218 HIS A CA 1
ATOM 1650 C C . HIS A 1 218 ? 1.493 4.954 3.520 1.00 15.52 218 HIS A C 1
ATOM 1651 O O . HIS A 1 218 ? 1.484 3.913 2.876 1.00 17.43 218 HIS A O 1
ATOM 1658 N N . ASP A 1 219 ? 1.060 4.997 4.818 1.00 14.40 219 ASP A N 1
ATOM 1659 C CA . ASP A 1 219 ? 0.876 3.767 5.590 1.00 14.18 219 ASP A CA 1
ATOM 1660 C C . ASP A 1 219 ? -0.198 2.835 5.020 1.00 15.41 219 ASP A C 1
ATOM 1661 O O . ASP A 1 219 ? -1.370 3.190 4.931 1.00 15.09 219 ASP A O 1
ATOM 1666 N N . HIS A 1 220 ? 0.251 1.634 4.624 1.00 15.48 220 HIS A N 1
ATOM 1667 C CA . HIS A 1 220 ? -0.659 0.604 4.034 1.00 15.56 220 HIS A CA 1
ATOM 1668 C C . HIS A 1 220 ? -0.758 -0.621 4.972 1.00 15.13 220 HIS A C 1
ATOM 1669 O O . HIS A 1 220 ? -1.201 -1.666 4.545 1.00 15.76 220 HIS A O 1
ATOM 1676 N N . ILE A 1 221 ? -0.328 -0.453 6.240 1.00 15.27 221 ILE A N 1
ATOM 1677 C CA . ILE A 1 221 ? -0.574 -1.467 7.317 1.00 14.40 221 ILE A CA 1
ATOM 1678 C C . ILE A 1 221 ? -1.503 -0.930 8.404 1.00 12.69 221 ILE A C 1
ATOM 1679 O O . ILE A 1 221 ? -2.491 -1.606 8.655 1.00 13.90 221 ILE A O 1
ATOM 1684 N N . VAL A 1 222 ? -1.249 0.294 8.819 1.00 13.87 222 VAL A N 1
ATOM 1685 C CA . VAL A 1 222 ? -2.146 0.974 9.763 1.00 14.59 222 VAL A CA 1
ATOM 1686 C C . VAL A 1 222 ? -2.386 2.357 9.175 1.00 14.16 222 VAL A C 1
ATOM 1687 O O . VAL A 1 222 ? -1.673 3.298 9.472 1.00 15.02 222 VAL A O 1
ATOM 1691 N N . PRO A 1 223 ? -3.387 2.478 8.276 1.00 12.64 223 PRO A N 1
ATOM 1692 C CA . PRO A 1 223 ? -3.615 3.742 7.624 1.00 14.78 223 PRO A CA 1
ATOM 1693 C C . PRO A 1 223 ? -3.758 4.905 8.576 1.00 15.51 223 PRO A C 1
ATOM 1694 O O . PRO A 1 223 ? -4.223 4.727 9.748 1.00 17.13 223 PRO A O 1
ATOM 1698 N N . SER A 1 224 ? -3.363 6.100 8.196 1.00 14.24 224 SER A N 1
ATOM 1699 C CA . SER A 1 224 ? -3.300 7.244 9.080 1.00 14.66 224 SER A CA 1
ATOM 1700 C C . SER A 1 224 ? -4.681 7.645 9.603 1.00 14.62 224 SER A C 1
ATOM 1701 O O . SER A 1 224 ? -4.787 8.265 10.659 1.00 15.61 224 SER A O 1
ATOM 1704 N N . SER A 1 225 ? -5.789 7.235 8.958 1.00 14.30 225 SER A N 1
ATOM 1705 C CA . SER A 1 225 ? -7.125 7.460 9.515 1.00 15.68 225 SER A CA 1
ATOM 1706 C C . SER A 1 225 ? -7.266 6.798 10.902 1.00 14.85 225 SER A C 1
ATOM 1707 O O . SER A 1 225 ? -7.971 7.308 11.782 1.00 15.53 225 SER A O 1
ATOM 1710 N N . GLN A 1 226 ? -6.570 5.683 11.114 1.00 14.82 226 GLN A N 1
ATOM 1711 C CA . GLN A 1 226 ? -6.580 5.010 12.409 1.00 14.74 226 GLN A CA 1
ATOM 1712 C C . GLN A 1 226 ? -5.915 5.912 13.429 1.00 13.81 226 GLN A C 1
ATOM 1713 O O . GLN A 1 226 ? -6.411 6.039 14.573 1.00 15.27 226 GLN A O 1
ATOM 1719 N N . ALA A 1 227 ? -4.778 6.503 13.106 1.00 13.82 227 ALA A N 1
ATOM 1720 C CA . ALA A 1 227 ? -4.070 7.386 14.033 1.00 13.83 227 ALA A CA 1
ATOM 1721 C C . ALA A 1 227 ? -4.921 8.600 14.343 1.00 14.29 227 ALA A C 1
ATOM 1722 O O . ALA A 1 227 ? -4.979 9.061 15.476 1.00 15.14 227 ALA A O 1
ATOM 1724 N N . LYS A 1 228 ? -5.618 9.133 13.321 1.00 15.13 228 LYS A N 1
ATOM 1725 C CA . LYS A 1 228 ? -6.475 10.280 13.592 1.00 16.54 228 LYS A CA 1
ATOM 1726 C C . LYS A 1 228 ? -7.630 9.910 14.514 1.00 16.93 228 LYS A C 1
ATOM 1727 O O . LYS A 1 228 ? -8.089 10.735 15.321 1.00 17.77 228 LYS A O 1
ATOM 1733 N N . SER A 1 229 ? -8.127 8.688 14.416 1.00 15.71 229 SER A N 1
ATOM 1734 C CA . SER A 1 229 ? -9.126 8.227 15.371 1.00 16.08 229 SER A CA 1
ATOM 1735 C C . SER A 1 229 ? -8.613 8.147 16.809 1.00 17.43 229 SER A C 1
ATOM 1736 O O . SER A 1 229 ? -9.333 8.463 17.782 1.00 19.72 229 SER A O 1
ATOM 1739 N N . VAL A 1 230 ? -7.333 7.841 16.970 1.00 16.19 230 VAL A N 1
ATOM 1740 C CA . VAL A 1 230 ? -6.722 7.824 18.288 1.00 16.05 230 VAL A CA 1
ATOM 1741 C C . VAL A 1 230 ? -6.680 9.244 18.861 1.00 16.21 230 VAL A C 1
ATOM 1742 O O . VAL A 1 230 ? -6.997 9.502 20.011 1.00 17.67 230 VAL A O 1
ATOM 1746 N N . VAL A 1 231 ? -6.287 10.177 17.983 1.00 16.09 231 VAL A N 1
ATOM 1747 C CA . VAL A 1 231 ? -6.194 11.574 18.402 1.00 18.78 231 VAL A CA 1
ATOM 1748 C C . VAL A 1 231 ? -7.545 12.095 18.863 1.00 20.35 231 VAL A C 1
ATOM 1749 O O . VAL A 1 231 ? -7.647 12.809 19.868 1.00 22.03 231 VAL A O 1
ATOM 1753 N N . ARG A 1 232 ? -8.618 11.731 18.192 1.00 19.58 232 ARG A N 1
ATOM 1754 C CA . ARG A 1 232 ? -9.951 12.297 18.547 1.00 21.49 232 ARG A CA 1
ATOM 1755 C C . ARG A 1 232 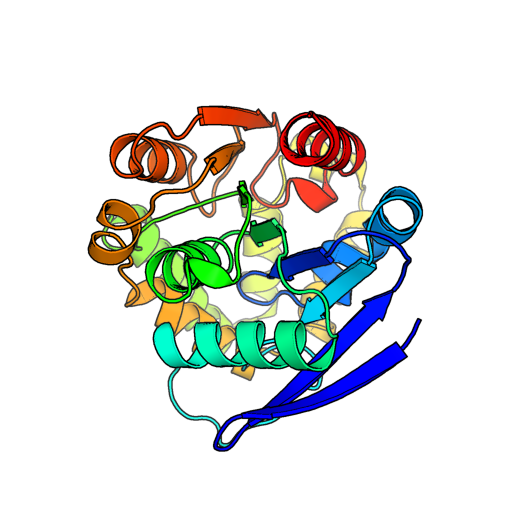? -10.431 11.808 19.919 1.00 21.41 232 ARG A C 1
ATOM 1756 O O . ARG A 1 232 ? -11.252 12.504 20.509 1.00 23.42 232 ARG A O 1
ATOM 1764 N N . ILE A 1 233 ? -9.968 10.654 20.372 1.00 18.74 233 ILE A N 1
ATOM 1765 C CA . ILE A 1 233 ? -10.479 10.045 21.584 1.00 20.87 233 ILE A CA 1
ATOM 1766 C C . ILE A 1 233 ? -9.573 10.380 22.774 1.00 19.76 233 ILE A C 1
ATOM 1767 O O . ILE A 1 233 ? -10.051 10.324 23.906 1.00 23.09 233 ILE A O 1
ATOM 1772 N N . ILE A 1 234 ? -8.283 10.685 22.552 1.00 18.95 234 ILE A N 1
ATOM 1773 C CA . ILE A 1 234 ? -7.389 11.016 23.652 1.00 17.86 234 ILE A CA 1
ATOM 1774 C C . ILE A 1 234 ? -7.439 12.518 23.867 1.00 19.16 234 ILE A C 1
ATOM 1775 O O . ILE A 1 234 ? -7.060 13.311 23.007 1.00 18.81 234 ILE A O 1
ATOM 1780 N N . ARG A 1 235 ? -7.899 12.927 25.059 1.00 19.47 235 ARG A N 1
ATOM 1781 C CA . ARG A 1 235 ? -8.073 14.354 25.320 1.00 22.07 235 ARG A CA 1
ATOM 1782 C C . ARG A 1 235 ? -6.747 15.098 25.188 1.00 20.54 235 ARG A C 1
ATOM 1783 O O . ARG A 1 235 ? -5.753 14.702 25.781 1.00 21.91 235 ARG A O 1
ATOM 1791 N N . GLY A 1 236 ? -6.725 16.160 24.363 1.00 20.54 236 GLY A N 1
ATOM 1792 C CA . GLY A 1 236 ? -5.558 17.022 24.195 1.00 20.11 236 GLY A CA 1
ATOM 1793 C C . GLY A 1 236 ? -4.426 16.457 23.327 1.00 18.24 236 GLY A C 1
ATOM 1794 O O . GLY A 1 236 ? -3.365 17.064 23.189 1.00 21.10 236 GLY A O 1
ATOM 1795 N N . ALA A 1 237 ? -4.644 15.284 22.738 1.00 18.60 237 ALA A N 1
ATOM 1796 C CA . ALA A 1 237 ? -3.618 14.651 21.923 1.00 18.60 237 ALA A CA 1
ATOM 1797 C C . ALA A 1 237 ? -3.300 15.520 20.697 1.00 17.12 237 ALA A C 1
ATOM 1798 O O . ALA A 1 237 ? -4.171 16.190 20.163 1.00 20.51 237 ALA A O 1
ATOM 1800 N N . GLN A 1 238 ? -2.025 15.538 20.321 1.00 18.41 238 GLN A N 1
ATOM 1801 C CA . GLN A 1 238 ? -1.555 16.262 19.145 1.00 19.55 238 GLN A CA 1
ATOM 1802 C C . GLN A 1 238 ? -1.283 15.264 18.012 1.00 19.14 238 GLN A C 1
ATOM 1803 O O . GLN A 1 238 ? -0.850 14.151 18.270 1.00 18.71 238 GLN A O 1
ATOM 1809 N N . TYR A 1 239 ? -1.470 15.690 16.766 1.00 19.10 239 TYR A N 1
ATOM 1810 C CA . TYR A 1 239 ? -1.214 14.866 15.600 1.00 17.78 239 TYR A CA 1
ATOM 1811 C C . TYR A 1 239 ? -0.091 15.468 14.757 1.00 17.36 239 TYR A C 1
ATOM 1812 O O . TYR A 1 239 ? 0.015 16.677 14.564 1.00 20.98 239 TYR A O 1
ATOM 1821 N N . THR A 1 240 ? 0.780 14.607 14.252 1.00 17.59 240 THR A N 1
ATOM 1822 C CA . THR A 1 240 ? 1.778 15.002 13.277 1.00 17.64 240 THR A CA 1
ATOM 1823 C C . THR A 1 240 ? 1.967 13.841 12.301 1.00 17.16 240 THR A C 1
ATOM 1824 O O . THR A 1 240 ? 1.577 12.730 12.625 1.00 16.07 240 THR A O 1
ATOM 1828 N N . GLU A 1 241 ? 2.543 14.118 11.129 1.00 17.87 241 GLU A N 1
ATOM 1829 C CA . GLU A 1 241 ? 2.634 13.096 10.093 1.00 18.58 241 GLU A CA 1
ATOM 1830 C C . GLU A 1 241 ? 4.072 13.034 9.587 1.00 18.40 241 GLU A C 1
ATOM 1831 O O . GLU A 1 241 ? 4.711 14.072 9.382 1.00 21.75 241 GLU A O 1
ATOM 1837 N N . LEU A 1 242 ? 4.561 11.804 9.389 1.00 18.22 242 LEU A N 1
ATOM 1838 C CA . LEU A 1 242 ? 5.792 11.526 8.669 1.00 17.02 242 LEU A CA 1
ATOM 1839 C C . LEU A 1 242 ? 5.451 11.023 7.267 1.00 18.81 242 LEU A C 1
ATOM 1840 O O . LEU A 1 242 ? 4.483 10.288 7.092 1.00 18.89 242 LEU A O 1
ATOM 1845 N N . HIS A 1 243 ? 6.248 11.477 6.280 1.00 20.05 243 HIS A N 1
ATOM 1846 C CA . HIS A 1 243 ? 6.013 11.103 4.851 1.00 19.25 243 HIS A CA 1
ATOM 1847 C C . HIS A 1 243 ? 6.739 9.792 4.588 1.00 18.38 243 HIS A C 1
ATOM 1848 O O . HIS A 1 243 ? 7.707 9.776 3.811 1.00 21.20 243 HIS A O 1
ATOM 1855 N N . THR A 1 244 ? 6.237 8.703 5.142 1.00 17.68 244 THR A N 1
ATOM 1856 C CA . THR A 1 244 ? 6.871 7.409 5.089 1.00 18.75 244 THR A CA 1
ATOM 1857 C C . THR A 1 244 ? 5.771 6.370 5.001 1.00 16.72 244 THR A C 1
ATOM 1858 O O . THR A 1 244 ? 4.595 6.674 5.132 1.00 15.00 244 THR A O 1
ATOM 1862 N N . GLY A 1 245 ? 6.167 5.148 4.754 1.00 16.21 245 GLY A N 1
ATOM 1863 C CA . GLY A 1 245 ? 5.252 4.042 4.995 1.00 16.83 245 GLY A CA 1
ATOM 1864 C C . GLY A 1 245 ? 5.164 3.750 6.511 1.00 15.35 245 GLY A C 1
ATOM 1865 O O . GLY A 1 245 ? 5.670 4.505 7.353 1.00 13.90 245 GLY A O 1
ATOM 1866 N N . HIS A 1 246 ? 4.608 2.607 6.781 1.00 15.12 246 HIS A N 1
ATOM 1867 C CA . HIS A 1 246 ? 4.324 2.235 8.173 1.00 15.84 246 HIS A CA 1
ATOM 1868 C C . HIS A 1 246 ? 5.607 2.260 8.960 1.00 13.70 246 HIS A C 1
ATOM 1869 O O . HIS A 1 246 ? 5.564 2.687 10.176 1.00 16.03 246 HIS A O 1
ATOM 1876 N N . LEU A 1 247 ? 6.686 1.678 8.519 1.00 13.53 247 LEU A N 1
ATOM 1877 C CA . LEU A 1 247 ? 7.924 1.500 9.238 1.00 13.89 247 LEU A CA 1
ATOM 1878 C C . LEU A 1 247 ? 8.747 2.772 9.240 1.00 14.05 247 LEU A C 1
ATOM 1879 O O . LEU A 1 247 ? 9.907 2.804 8.820 1.00 15.36 247 LEU A O 1
ATOM 1884 N N . ALA A 1 248 ? 8.128 3.823 9.802 1.00 15.38 248 ALA A N 1
ATOM 1885 C CA . ALA A 1 248 ? 8.673 5.173 9.731 1.00 15.68 248 ALA A CA 1
ATOM 1886 C C . ALA A 1 248 ? 10.040 5.258 10.392 1.00 15.75 248 ALA A C 1
ATOM 1887 O O . ALA A 1 248 ? 10.929 5.980 10.008 1.00 17.72 248 ALA A O 1
ATOM 1889 N N . HIS A 1 249 ? 10.134 4.597 11.556 1.00 18.99 249 HIS A N 1
ATOM 1890 C CA . HIS A 1 249 ? 11.366 4.648 12.348 1.00 21.11 249 HIS A CA 1
ATOM 1891 C C . HIS A 1 249 ? 12.541 3.959 11.656 1.00 22.03 249 HIS A C 1
ATOM 1892 O O . HIS A 1 249 ? 13.680 4.153 12.054 1.00 22.81 249 HIS A O 1
ATOM 1899 N N . ILE A 1 250 ? 12.246 3.118 10.663 1.00 18.25 250 ILE A N 1
ATOM 1900 C CA . ILE A 1 250 ? 13.260 2.508 9.795 1.00 19.15 250 ILE A CA 1
ATOM 1901 C C . ILE A 1 250 ? 13.564 3.387 8.582 1.00 20.12 250 ILE A C 1
ATOM 1902 O O . ILE A 1 250 ? 14.719 3.569 8.175 1.00 22.40 250 ILE A O 1
ATOM 1907 N N . GLU A 1 251 ? 12.507 3.907 7.995 1.00 19.53 251 GLU A N 1
ATOM 1908 C CA . GLU A 1 251 ? 12.666 4.695 6.741 1.00 21.63 251 GLU A CA 1
ATOM 1909 C C . GLU A 1 251 ? 13.265 6.062 7.026 1.00 22.97 251 GLU A C 1
ATOM 1910 O O . GLU A 1 251 ? 14.135 6.507 6.255 1.00 27.71 251 GLU A O 1
ATOM 1916 N N . ASN A 1 252 ? 12.800 6.723 8.082 1.00 21.85 252 ASN A N 1
ATOM 1917 C CA . ASN A 1 252 ? 13.276 8.086 8.394 1.00 21.95 252 ASN A CA 1
ATOM 1918 C C . ASN A 1 252 ? 13.637 8.127 9.890 1.00 20.33 252 ASN A C 1
ATOM 1919 O O . ASN A 1 252 ? 12.965 8.816 10.648 1.00 21.89 252 ASN A O 1
ATOM 1924 N N . PRO A 1 253 ? 14.699 7.426 10.268 1.00 19.15 253 PRO A N 1
ATOM 1925 C CA . PRO A 1 253 ? 15.059 7.387 11.684 1.00 19.84 253 PRO A CA 1
ATOM 1926 C C . PRO A 1 253 ? 15.309 8.782 12.255 1.00 19.74 253 PRO A C 1
ATOM 1927 O O . PRO A 1 253 ? 14.972 9.080 13.433 1.00 20.76 253 PRO A O 1
ATOM 1931 N N . GLU A 1 254 ? 15.955 9.631 11.458 1.00 22.48 254 GLU A N 1
ATOM 1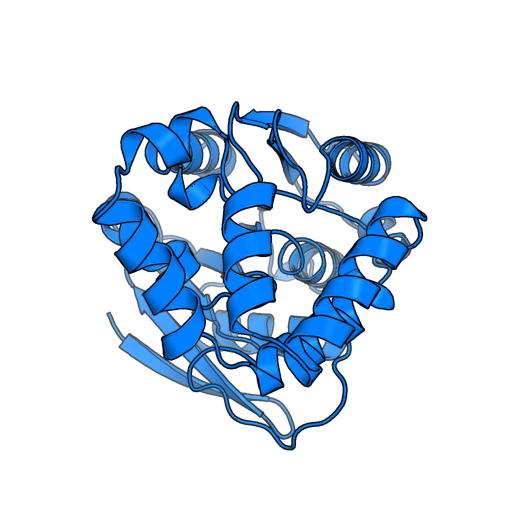932 C CA . GLU A 1 254 ? 16.316 10.949 11.946 1.00 25.11 254 GLU A CA 1
ATOM 1933 C C . GLU A 1 254 ? 15.111 11.827 12.227 1.00 22.80 254 GLU A C 1
ATOM 1934 O O . GLU A 1 254 ? 15.047 12.432 13.291 1.00 22.39 254 GLU A O 1
ATOM 1940 N N . GLU A 1 255 ? 14.099 11.841 11.360 1.00 22.54 255 GLU A N 1
ATOM 1941 C CA . GLU A 1 255 ? 12.915 12.658 11.586 1.00 21.88 255 GLU A CA 1
ATOM 1942 C C . GLU A 1 255 ? 12.153 12.147 12.810 1.00 20.52 255 GLU A C 1
ATOM 1943 O O . GLU A 1 255 ? 11.511 12.925 13.515 1.00 20.75 255 GLU A O 1
ATOM 1949 N N . PHE A 1 256 ? 12.126 10.822 12.973 1.00 17.90 256 PHE A N 1
ATOM 1950 C CA . PHE A 1 256 ? 11.485 10.216 14.146 1.00 15.55 256 PHE A CA 1
ATOM 1951 C C . PHE A 1 256 ? 12.176 10.677 15.439 1.00 15.04 256 PHE A C 1
ATOM 1952 O O . PHE A 1 256 ? 11.494 11.112 16.383 1.00 15.59 256 PHE A O 1
ATOM 1960 N N . ILE A 1 257 ? 13.496 10.565 15.492 1.00 16.25 257 ILE A N 1
ATOM 1961 C CA . ILE A 1 257 ? 14.247 10.995 16.674 1.00 16.25 257 ILE A CA 1
ATOM 1962 C C . ILE A 1 257 ? 13.976 12.470 16.964 1.00 16.82 257 ILE A C 1
ATOM 1963 O O . ILE A 1 257 ? 13.847 12.852 18.125 1.00 16.14 257 ILE A O 1
ATOM 1968 N N . LEU A 1 258 ? 13.906 13.286 15.913 1.00 17.51 258 LEU A N 1
ATOM 1969 C CA . LEU A 1 258 ? 13.657 14.696 16.137 1.00 18.29 258 LEU A CA 1
ATOM 1970 C C . LEU A 1 258 ? 12.286 14.961 16.737 1.00 16.80 258 LEU A C 1
ATOM 1971 O O . LEU A 1 258 ? 12.162 15.840 17.592 1.00 19.07 258 LEU A O 1
ATOM 1976 N N . LEU A 1 259 ? 11.262 14.178 16.365 1.00 17.45 259 LEU A N 1
ATOM 1977 C CA . LEU A 1 259 ? 9.954 14.296 17.016 1.00 17.11 259 LEU A CA 1
ATOM 1978 C C . LEU A 1 259 ? 10.020 13.897 18.497 1.00 15.25 259 LEU A C 1
ATOM 1979 O O . LEU A 1 259 ? 9.398 14.542 19.337 1.00 16.89 259 LEU A O 1
ATOM 1984 N N . LEU A 1 260 ? 10.758 12.815 18.793 1.00 15.00 260 LEU A N 1
ATOM 1985 C CA . LEU A 1 260 ? 10.874 12.430 20.193 1.00 15.57 260 LEU A CA 1
ATOM 1986 C C . LEU A 1 260 ? 11.523 13.548 21.008 1.00 15.51 260 LEU A C 1
ATOM 1987 O O . LEU A 1 260 ? 11.103 13.882 22.113 1.00 16.40 260 LEU A O 1
ATOM 1992 N N . ARG A 1 261 ? 12.586 14.139 20.449 1.00 15.43 261 ARG A N 1
ATOM 1993 C CA . ARG A 1 261 ? 13.252 15.217 21.176 1.00 17.31 261 ARG A CA 1
ATOM 1994 C C . ARG A 1 261 ? 12.320 16.424 21.373 1.00 17.62 261 ARG A C 1
ATOM 1995 O O . ARG A 1 261 ? 12.248 17.000 22.473 1.00 19.38 261 ARG A O 1
ATOM 2003 N N . SER A 1 262 ? 11.668 16.853 20.283 1.00 18.87 262 SER A N 1
ATOM 2004 C CA . SER A 1 262 ? 10.750 17.974 20.339 1.00 19.37 262 SER A CA 1
ATOM 2005 C C . SER A 1 262 ? 9.665 17.774 21.408 1.00 18.77 262 SER A C 1
ATOM 2006 O O . SER A 1 262 ? 9.377 18.658 22.254 1.00 22.44 262 SER A O 1
ATOM 2009 N N . 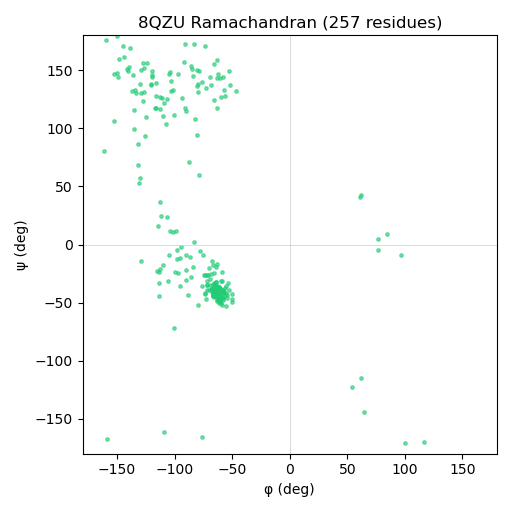PHE A 1 263 ? 9.063 16.584 21.442 1.00 16.97 263 PHE A N 1
ATOM 2010 C CA . PHE A 1 263 ? 7.891 16.383 22.277 1.00 19.13 263 PHE A CA 1
ATOM 2011 C C . PHE A 1 263 ? 8.260 16.006 23.702 1.00 15.89 263 PHE A C 1
ATOM 2012 O O . PHE A 1 263 ? 7.502 16.307 24.619 1.00 18.83 263 PHE A O 1
ATOM 2020 N N . LEU A 1 264 ? 9.428 15.366 23.865 1.00 16.32 264 LEU A N 1
ATOM 2021 C CA . LEU A 1 264 ? 9.778 14.796 25.162 1.00 17.87 264 LEU A CA 1
ATOM 2022 C C . LEU A 1 264 ? 10.851 15.580 25.931 1.00 18.55 264 LEU A C 1
ATOM 2023 O O . LEU A 1 264 ? 10.820 15.576 27.169 1.00 22.10 264 LEU A O 1
ATOM 2028 N N . LEU A 1 265 ? 11.798 16.238 25.227 1.00 19.60 265 LEU A N 1
ATOM 2029 C CA . LEU A 1 265 ? 12.878 16.951 25.913 1.00 21.44 265 LEU A CA 1
ATOM 2030 C C . LEU A 1 265 ? 12.477 18.395 26.200 1.00 25.08 265 LEU A C 1
ATOM 2031 O O . LEU A 1 265 ? 13.147 19.059 26.987 1.00 29.16 265 LEU A O 1
ATOM 2036 N N . SER A 1 266 ? 11.348 18.842 25.656 1.00 26.27 266 SER A N 1
ATOM 2037 C CA . SER A 1 266 ? 10.852 20.188 25.900 1.00 31.08 266 SER A CA 1
ATOM 2038 C C . SER A 1 266 ? 10.397 20.299 27.355 1.00 30.55 266 SER A C 1
ATOM 2039 O O . SER A 1 266 ? 9.833 19.355 27.916 1.00 29.28 266 SER A O 1
ATOM 2042 N N . GLU A 1 267 ? 10.618 21.471 27.966 1.00 44.90 267 GLU A N 1
ATOM 2043 C CA . GLU A 1 267 ? 10.283 21.680 29.367 1.00 64.74 267 GLU A CA 1
ATOM 2044 C C . GLU A 1 267 ? 8.764 21.547 29.546 1.00 93.23 267 GLU A C 1
ATOM 2045 O O . GLU A 1 267 ? 8.354 20.956 30.566 1.00 53.84 267 GLU A O 1
#

Solvent-accessible surface area: 11426 Å² total; per-residue (Å²): 101,52,118,38,129,32,142,30,56,58,1,67,0,1,11,9,40,32,41,170,40,92,4,0,0,0,0,0,1,30,19,9,29,7,113,66,8,1,14,88,1,18,107,33,0,29,135,57,1,20,0,0,15,1,4,0,5,7,3,31,118,16,58,45,125,43,126,110,21,99,31,148,88,2,2,31,11,0,6,22,0,0,87,50,15,211,12,65,84,0,5,0,0,0,7,6,0,0,0,0,0,0,0,3,0,1,9,59,57,61,134,7,4,92,33,0,0,0,0,2,0,2,19,14,2,181,69,127,90,2,95,79,19,4,50,82,10,84,55,33,4,162,95,67,94,47,35,0,0,109,42,13,8,118,30,0,11,10,91,119,36,26,89,176,55,34,169,121,22,30,52,96,31,19,88,32,35,64,92,101,27,68,20,135,3,3,33,36,0,0,48,8,1,33,87,8,54,4,28,139,11,0,140,123,0,139,42,72,1,9,0,0,0,1,49,86,7,107,5,3,28,24,71,25,1,93,33,0,31,180,22,2,138,75,17,104,71,38,63,12,137,0,2,8,24,0,0,52,19,42,26,116,71,0,14,102,38,0,86,78,29,4,80,58,208

Organism: Xenorhabdus hominickii (NCBI:txid351679)

Nearest PDB structures (foldseek):
  8qzu-assembly1_A  TM=1.004E+00  e=1.224E-59  Xenorhabdus hominickii
  7dq9-assembly4_D  TM=8.714E-01  e=3.468E-20  Alistipes shahii WAL 8301
  4uhe-assembly1_A  TM=8.649E-01  e=9.583E-19  Thermogutta terrifontis
  6eb3-assembly1_A  TM=8.606E-01  e=2.897E-18  metagenome
  3v48-assembly1_B  TM=8.761E-01  e=4.759E-16  Escherichia coli SE11

InterPro domains:
  IPR000073 Alpha/beta hydrolase fold-1 [PF12697] (22-252)
  IPR000073 Alpha/beta hydrolase fold-1 [PR00111] (46-61)
  IPR000073 Alpha/beta hydrolase fold-1 [PR00111] (90-103)
  IPR000073 Alpha/beta hydrolase fold-1 [PR00111] (104-117)
  IPR000073 Alpha/beta hydrolase fold-1 [PR00111] (207-221)
  IPR029058 Alpha/Beta hydrolase fold [G3DSA:3.40.50.1820] (1-261)
  IPR029058 Alpha/Beta hydrolase fold [SSF53474] (1-260)
  IPR052370 Meta-cleavage pathway hydrolase [PTHR43139] (18-262)

B-factor: mean 21.49, std 10.11, range [11.13, 122.37]

Secondary structure (DSSP, 8-state):
-EEEEEEETTEEEEEEEEESSSEEEEE--TT--HHHHHGGGGGGTTTT-EEEEE--TTSTT-B---PPP-HHHHHHHHHHHHHHHT--SEEEEEETHHHHHHHHHHHH-GGGEEEEEEES--SBS-SHHHHHHHHHHHHHHHH-HHHHHHHHHHHHS-HHHHHHHHHHHHHHHHHHHHHHS-HHHHHHHHHHHHH-B-HHHHTT--S-EEEEEETT-SSS-HHHHHHHHHHSTT-EEEEESS-S-HHHH-HHHHHHHHHHHHT--

Radius of gyration: 16.88 Å; Cα contacts (8 Å, |Δi|>4): 565; chains: 1; bounding box: 37×43×44 Å

Sequence (265 aa):
GSMNKVKVGDAQVSYCIDGKGPGLVLVHGTGGDSETNWGHLMPALTNDWTVVRPDYSGSGITSDEGKQLEVKEIAAQVVAAAEAARVVPFDLVGFALGSSAVVIAIAADYPHLVRRIVLLGAFLSSRDIRQKTQFELWRDLIRTDRAALSRLILLTGFSPDFISKQGHHDGVSVIINSFVSEINWEGMARQVELDLSIDVSEAARRIEKPTLVIGCSHDHIVPSSQAKSVVRIIRGAQYTELHTGHLAHIENPEEFILLLRSFLLSE